Protein AF-A0A924B0Y3-F1 (afdb_monomer_lite)

Foldseek 3Di:
DDDDDDDDDDDDDPDPDFDFDQDFPDLDPDPDQPWFKAKDFQDALPVCVLDDPLQNVVLVLLCVDPVSVVLLVVQSVVLRVLLVLLRVLLRPCLVVLCVLQVDGSSLSLVLLLLLQLLLCLQCSSVNRVLNSCLVCVVVVVVVCVVVVVVCPDPPVSPDQQASNRDDFQPPSLCVVVVDGSVCNNRSSSVNSSSSNVLRVLLVVLVVLCVVQVVVVDDPSCCLQCSVCVVVVNVVCSSVVNRDSVPDPSSVSSVVSSVRMRMTIGDD

Radius of gyration: 22.95 Å; chains: 1; bounding box: 95×36×66 Å

Secondary structure (DSSP, 8-state):
------------------------S-----S-SS-EEEEEESS---HHHHS-HHHHHHHHHHTTSHHHHHHHHHHHHHHHHHHHHHHHHHHHTHHHHHHHHT--HHHHHHHHHHHHHHHHHHHTTTT-HHHHHHHTHHHHHHHHHHHTTT---SHHHH---SSS---S--HHHHHHHT--GGGGGSHHHHHHHHHHHHHHHHHHHHHHHHHTT-TT-STTTHHHHTHHHHTT-HHHHHTT---TTT-HHHHHHHHHHTTEEEEEE--

pLDDT: mean 83.07, std 17.47, range [40.44, 98.44]

Structure (mmCIF, N/CA/C/O backbone):
data_AF-A0A924B0Y3-F1
#
_entry.id   AF-A0A924B0Y3-F1
#
loop_
_atom_site.group_PDB
_atom_site.id
_atom_site.type_symbol
_atom_site.label_atom_id
_atom_site.label_alt_id
_atom_site.label_comp_id
_atom_site.label_asym_id
_atom_site.label_entity_id
_atom_site.label_seq_id
_atom_site.pdbx_PDB_ins_code
_atom_site.Cartn_x
_atom_site.Cartn_y
_atom_site.Cartn_z
_atom_site.occupancy
_atom_site.B_iso_or_equiv
_atom_site.auth_seq_id
_atom_site.auth_comp_id
_atom_site.auth_asym_id
_atom_site.auth_atom_id
_atom_site.pdbx_PDB_model_num
ATOM 1 N N . MET A 1 1 ? -67.098 15.338 -39.340 1.00 40.44 1 MET A N 1
ATOM 2 C CA . MET A 1 1 ? -66.109 16.185 -38.636 1.00 40.44 1 MET A CA 1
ATOM 3 C C . MET A 1 1 ? -65.721 15.511 -37.323 1.00 40.44 1 MET A C 1
ATOM 5 O O . MET A 1 1 ? -66.519 15.517 -36.399 1.00 40.44 1 MET A O 1
ATOM 9 N N . LYS A 1 2 ? -64.551 14.865 -37.251 1.00 41.22 2 LYS A N 1
ATOM 10 C CA . LYS A 1 2 ? -63.996 14.275 -36.018 1.00 41.22 2 LYS A CA 1
ATOM 11 C C . LYS A 1 2 ? -62.636 14.932 -35.767 1.00 41.22 2 LYS A C 1
ATOM 13 O O . LYS A 1 2 ? -61.750 14.802 -36.603 1.00 41.22 2 LYS A O 1
ATOM 18 N N . LYS A 1 3 ? -62.499 15.680 -34.668 1.00 43.88 3 LYS A N 1
ATOM 19 C CA . LYS A 1 3 ? -61.222 16.253 -34.216 1.00 43.88 3 LYS A CA 1
ATOM 20 C C . LYS A 1 3 ? -60.528 15.221 -33.328 1.00 43.88 3 LYS A C 1
ATOM 22 O O . LYS A 1 3 ? -61.059 14.881 -32.276 1.00 43.88 3 LYS A O 1
ATOM 27 N N . LEU A 1 4 ? -59.376 14.717 -33.766 1.00 47.59 4 LEU A N 1
ATOM 28 C CA . LEU A 1 4 ? -58.478 13.914 -32.938 1.00 47.59 4 LEU A CA 1
ATOM 29 C C . LEU A 1 4 ? -57.494 14.872 -32.255 1.00 47.59 4 LEU A C 1
ATOM 31 O O . LEU A 1 4 ? -56.760 15.587 -32.934 1.00 47.59 4 LEU A O 1
ATOM 35 N N . ILE A 1 5 ? -57.510 14.910 -30.925 1.00 51.16 5 ILE A N 1
ATOM 36 C CA . ILE A 1 5 ? -56.554 15.662 -30.109 1.00 51.16 5 ILE A CA 1
ATOM 37 C C . ILE A 1 5 ? -55.456 14.675 -29.707 1.00 51.16 5 ILE A C 1
ATOM 39 O O . ILE A 1 5 ? -55.713 13.738 -28.956 1.00 51.16 5 ILE A O 1
ATOM 43 N N . PHE A 1 6 ? -54.246 14.868 -30.230 1.00 44.53 6 PHE A N 1
ATOM 44 C CA . PHE A 1 6 ? -53.055 14.150 -29.781 1.00 44.53 6 PHE A CA 1
ATOM 45 C C . PHE A 1 6 ? -52.471 14.884 -28.570 1.00 44.53 6 PHE A C 1
ATOM 47 O O . PHE A 1 6 ? -51.980 16.004 -28.697 1.00 44.53 6 PHE A O 1
ATOM 54 N N . ILE A 1 7 ? -52.551 14.261 -27.394 1.00 47.97 7 ILE A N 1
ATOM 55 C CA . ILE A 1 7 ? -51.879 14.724 -26.176 1.00 47.97 7 ILE A CA 1
ATOM 56 C C . ILE A 1 7 ? -50.571 13.944 -26.063 1.00 47.97 7 ILE A C 1
ATOM 58 O O . ILE A 1 7 ? -50.568 12.761 -25.730 1.00 47.97 7 ILE A O 1
ATOM 62 N N . THR A 1 8 ? -49.457 14.606 -26.361 1.00 49.28 8 THR A N 1
ATOM 63 C CA . THR A 1 8 ? -48.114 14.043 -26.193 1.00 49.28 8 THR A CA 1
ATOM 64 C C . THR A 1 8 ? -47.661 14.288 -24.757 1.00 49.28 8 THR A C 1
ATOM 66 O O . THR A 1 8 ? -47.316 15.409 -24.388 1.00 49.28 8 THR A O 1
ATOM 69 N N . ILE A 1 9 ? -47.685 13.246 -23.926 1.00 50.59 9 ILE A N 1
ATOM 70 C CA . ILE A 1 9 ? -47.165 13.291 -22.555 1.00 50.59 9 ILE A CA 1
ATOM 71 C C . ILE A 1 9 ? -45.643 13.117 -22.620 1.00 50.59 9 ILE A C 1
ATOM 73 O O . ILE A 1 9 ? -45.145 12.025 -22.883 1.00 50.59 9 ILE A O 1
ATOM 77 N N . PHE A 1 10 ? -44.901 14.200 -22.385 1.00 41.97 10 PHE A N 1
ATOM 78 C CA . PHE A 1 10 ? -43.454 14.161 -22.167 1.00 41.97 10 PHE A CA 1
ATOM 79 C C . PHE A 1 10 ? -43.178 13.803 -20.700 1.00 41.97 10 PHE A C 1
ATOM 81 O O . PHE A 1 10 ? -43.306 14.639 -19.807 1.00 41.97 10 PHE A O 1
ATOM 88 N N . LEU A 1 11 ? -42.797 12.551 -20.446 1.00 44.44 11 LEU A N 1
ATOM 89 C CA . LEU A 1 11 ? -42.245 12.123 -19.160 1.00 44.44 11 LEU A CA 1
ATOM 90 C C . LEU A 1 11 ? -40.762 12.516 -19.099 1.00 44.44 11 LEU A C 1
ATOM 92 O O . LEU A 1 11 ? -39.895 11.837 -19.644 1.00 44.44 11 LEU A O 1
ATOM 96 N N . LEU A 1 12 ? -40.480 13.637 -18.436 1.00 42.91 12 LEU A N 1
ATOM 97 C CA . LEU A 1 12 ? -39.132 14.043 -18.041 1.00 42.91 12 LEU A CA 1
ATOM 98 C C . LEU A 1 12 ? -38.702 13.214 -16.824 1.00 42.91 12 LEU A C 1
ATOM 100 O O . LEU A 1 12 ? -39.061 13.518 -15.689 1.00 42.91 12 LEU A O 1
ATOM 104 N N . VAL A 1 13 ? -37.928 12.156 -17.061 1.00 45.09 13 VAL A N 1
ATOM 105 C CA . VAL A 1 13 ? -37.226 11.432 -15.995 1.00 45.09 13 VAL A CA 1
ATOM 106 C C . VAL A 1 13 ? -36.001 12.258 -15.603 1.00 45.09 13 VAL A C 1
ATOM 108 O O . VAL A 1 13 ? -34.991 12.264 -16.304 1.00 45.09 13 VAL A O 1
ATOM 111 N N . GLN A 1 14 ? -36.088 12.990 -14.492 1.00 45.34 14 GLN A N 1
ATOM 112 C CA . GLN A 1 14 ? -34.917 13.606 -13.872 1.00 45.34 14 GLN A CA 1
ATOM 113 C C . GLN A 1 14 ? -34.093 12.511 -13.187 1.00 45.34 14 GLN A C 1
ATOM 115 O O . GLN A 1 14 ? -34.451 12.023 -12.118 1.00 45.34 14 GLN A O 1
ATOM 120 N N . ALA A 1 15 ? -32.984 12.112 -13.809 1.00 47.12 15 ALA A N 1
ATOM 121 C CA . ALA A 1 15 ? -31.969 11.313 -13.137 1.00 47.12 15 ALA A CA 1
ATOM 122 C C . ALA A 1 15 ? -31.310 12.186 -12.058 1.00 47.12 15 ALA A C 1
ATOM 124 O O . ALA A 1 15 ? -30.600 13.143 -12.372 1.00 47.12 15 ALA A O 1
ATOM 125 N N . ALA A 1 16 ? -31.573 11.881 -10.787 1.00 45.09 16 ALA A N 1
ATOM 126 C CA . ALA A 1 16 ? -30.903 12.523 -9.667 1.00 45.09 16 ALA A CA 1
ATOM 127 C C . ALA A 1 16 ? -29.396 12.235 -9.759 1.00 45.09 16 ALA A C 1
ATOM 129 O O . ALA A 1 16 ? -28.948 11.105 -9.569 1.00 45.09 16 ALA A O 1
ATOM 130 N N . SER A 1 17 ? -28.600 13.252 -10.088 1.00 49.62 17 SER A N 1
ATOM 131 C CA . SER A 1 17 ? -27.146 13.143 -10.058 1.00 49.62 17 SER A CA 1
ATOM 132 C C . SER A 1 17 ? -26.700 13.062 -8.599 1.00 49.62 17 SER A C 1
ATOM 134 O O . SER A 1 17 ? -26.794 14.055 -7.874 1.00 49.62 17 SER A O 1
ATOM 136 N N . ALA A 1 18 ? -26.223 11.895 -8.165 1.00 53.06 18 ALA A N 1
ATOM 137 C CA . ALA A 1 18 ? -25.609 11.730 -6.852 1.00 53.06 18 ALA A CA 1
ATOM 138 C C . ALA A 1 18 ? -24.481 12.765 -6.685 1.00 53.06 18 ALA A C 1
ATOM 140 O O . ALA A 1 18 ? -23.494 12.753 -7.427 1.00 53.06 18 ALA A O 1
ATOM 141 N N . GLN A 1 19 ? -24.644 13.698 -5.743 1.00 51.12 19 GLN A N 1
ATOM 142 C CA . GLN A 1 19 ? -23.631 14.706 -5.445 1.00 51.12 19 GLN A CA 1
ATOM 143 C C . GLN A 1 19 ? -22.396 14.009 -4.859 1.00 51.12 19 GLN A C 1
ATOM 145 O O . GLN A 1 19 ? -22.406 13.535 -3.725 1.00 51.12 19 GLN A O 1
ATOM 150 N N . GLN A 1 20 ? -21.319 13.941 -5.645 1.00 52.88 20 GLN A N 1
ATOM 151 C CA . GLN A 1 20 ? -20.024 13.443 -5.187 1.00 52.88 20 GLN A CA 1
ATOM 152 C C . GLN A 1 20 ? -19.408 14.470 -4.233 1.00 52.88 20 GLN A C 1
ATOM 154 O O . GLN A 1 20 ? -18.882 15.498 -4.661 1.00 52.88 20 GLN A O 1
ATOM 159 N N . LYS A 1 21 ? -19.469 14.205 -2.926 1.00 49.16 21 LYS A N 1
ATOM 160 C CA . LYS A 1 21 ? -18.764 15.010 -1.926 1.00 49.16 21 LYS A CA 1
ATOM 161 C C . LYS A 1 21 ? -17.305 14.556 -1.869 1.00 49.16 21 LYS A C 1
ATOM 163 O O . LYS A 1 21 ? -16.998 13.464 -1.398 1.00 49.16 21 LYS A O 1
ATOM 168 N N . ILE A 1 22 ? -16.392 15.400 -2.345 1.00 47.47 22 ILE A N 1
ATOM 169 C CA . ILE A 1 22 ? -14.950 15.179 -2.188 1.00 47.47 22 ILE A CA 1
ATOM 170 C C . ILE A 1 22 ? -14.592 15.524 -0.740 1.00 47.47 22 ILE A C 1
ATOM 172 O O . ILE A 1 22 ? -14.582 16.694 -0.363 1.00 47.47 22 ILE A O 1
ATOM 176 N N . VAL A 1 23 ? -14.333 14.510 0.085 1.00 48.94 23 VAL A N 1
ATOM 177 C CA . VAL A 1 23 ? -13.892 14.703 1.471 1.00 48.94 23 VAL A CA 1
ATOM 178 C C . VAL A 1 23 ? -12.360 14.645 1.482 1.00 48.94 23 VAL A C 1
ATOM 180 O O . VAL A 1 23 ? -11.801 13.597 1.158 1.00 48.94 23 VAL A O 1
ATOM 183 N N . PRO A 1 24 ? -11.645 15.748 1.785 1.00 48.69 24 PRO A N 1
ATOM 184 C CA . PRO A 1 24 ? -10.193 15.706 1.898 1.00 48.69 24 PRO A CA 1
ATOM 185 C C . PRO A 1 24 ? -9.773 14.706 2.981 1.00 48.69 24 PRO A C 1
ATOM 187 O O . PRO A 1 24 ? -10.490 14.500 3.957 1.00 48.69 24 PRO A O 1
ATOM 190 N N . TRP A 1 25 ? -8.609 14.079 2.780 1.00 53.09 25 TRP A N 1
ATOM 191 C CA . TRP A 1 25 ? -8.043 13.014 3.613 1.00 53.09 25 TRP A CA 1
ATOM 192 C C . TRP A 1 25 ? -7.710 13.478 5.040 1.00 53.09 25 TRP A C 1
ATOM 194 O O . TRP A 1 25 ? -6.562 13.610 5.447 1.00 53.09 25 TRP A O 1
ATOM 204 N N . THR A 1 26 ? -8.720 13.729 5.844 1.00 56.41 26 THR A N 1
ATOM 205 C CA . THR A 1 26 ? -8.601 13.642 7.288 1.00 56.41 26 THR A CA 1
ATOM 206 C C . THR A 1 26 ? -9.459 12.465 7.671 1.00 56.41 26 THR A C 1
ATOM 208 O O . THR A 1 26 ? -10.670 12.508 7.463 1.00 56.41 26 THR A O 1
ATOM 211 N N . TRP A 1 27 ? -8.828 11.399 8.171 1.00 54.41 27 TRP A N 1
ATOM 212 C CA . TRP A 1 27 ? -9.568 10.316 8.797 1.00 54.41 27 TRP A CA 1
ATOM 213 C C . TRP A 1 27 ? -10.343 10.929 9.965 1.00 54.41 27 TRP A C 1
ATOM 215 O O . TRP A 1 27 ? -9.789 11.309 10.995 1.00 54.41 27 TRP A O 1
ATOM 225 N N . GLN A 1 28 ? -11.626 11.130 9.731 1.00 59.69 28 GLN A N 1
ATOM 226 C CA . GLN A 1 28 ? -12.635 11.387 10.730 1.00 59.69 28 GLN A CA 1
ATOM 227 C C . GLN A 1 28 ? -13.699 10.346 10.452 1.00 59.69 28 GLN A C 1
ATOM 229 O O . GLN A 1 28 ? -13.980 10.058 9.287 1.00 59.69 28 GLN A O 1
ATOM 234 N N . LYS A 1 29 ? -14.246 9.755 11.511 1.00 59.34 29 LYS A N 1
ATOM 235 C CA . LYS A 1 29 ? -15.371 8.837 11.396 1.00 59.34 29 LYS A CA 1
ATOM 236 C C . LYS A 1 29 ? -16.484 9.579 10.651 1.00 59.34 29 LYS A C 1
ATOM 238 O O . LYS A 1 29 ? -17.080 10.488 11.221 1.00 59.34 29 LYS A O 1
ATOM 243 N N . SER A 1 30 ? -16.664 9.282 9.364 1.00 61.50 30 SER A N 1
ATOM 244 C CA . SER A 1 30 ? -17.708 9.919 8.572 1.00 61.50 30 SER A CA 1
ATOM 245 C C . SER A 1 30 ? -19.047 9.322 8.993 1.00 61.50 30 SER A C 1
ATOM 247 O O . SER A 1 30 ? -19.125 8.160 9.406 1.00 61.50 30 SER A O 1
ATOM 249 N N . ASP A 1 31 ? -20.114 10.109 8.894 1.00 57.44 31 ASP A N 1
ATOM 250 C CA . ASP A 1 31 ? -21.459 9.636 9.236 1.00 57.44 31 ASP A CA 1
ATOM 251 C C . ASP A 1 31 ? -22.006 8.628 8.204 1.00 57.44 31 ASP A C 1
ATOM 253 O O . ASP A 1 31 ? -23.070 8.041 8.407 1.00 57.44 31 ASP A O 1
ATOM 257 N N . CYS A 1 32 ? -21.300 8.390 7.088 1.00 61.34 32 CYS A N 1
ATOM 258 C CA . CYS A 1 32 ? -21.795 7.534 6.017 1.00 61.34 32 CYS A CA 1
ATOM 259 C C . CYS A 1 32 ? -21.414 6.061 6.217 1.00 61.34 32 CYS A C 1
ATOM 261 O O . CYS A 1 32 ? -20.334 5.605 5.839 1.00 61.34 32 CYS A O 1
ATOM 263 N N . GLN A 1 33 ? -22.342 5.278 6.769 1.00 60.66 33 GLN A N 1
ATOM 264 C CA . GLN A 1 33 ? -22.138 3.844 7.013 1.00 60.66 33 GLN A CA 1
ATOM 265 C C . GLN A 1 33 ? -22.183 2.981 5.737 1.00 60.66 33 GLN A C 1
ATOM 267 O O . GLN A 1 33 ? -21.599 1.901 5.714 1.00 60.66 33 GLN A O 1
ATOM 272 N N . THR A 1 34 ? -22.838 3.451 4.670 1.00 64.50 34 THR A N 1
ATOM 273 C CA . THR A 1 34 ? -23.108 2.677 3.438 1.00 64.50 34 THR A CA 1
ATOM 274 C C . THR A 1 34 ? -22.392 3.210 2.193 1.00 64.50 34 THR A C 1
ATOM 276 O O . THR A 1 34 ? -22.635 2.737 1.082 1.00 64.50 34 THR A O 1
ATOM 279 N N . CYS A 1 35 ? -21.500 4.191 2.343 1.00 67.62 35 CYS A N 1
ATOM 280 C CA . CYS A 1 35 ? -20.823 4.794 1.202 1.00 67.62 35 CYS A CA 1
ATOM 281 C C . CYS A 1 35 ? -19.829 3.826 0.545 1.00 67.62 35 CYS A C 1
ATOM 283 O O . CYS A 1 35 ? -18.981 3.217 1.207 1.00 67.62 35 CYS A O 1
ATOM 285 N N . GLY A 1 36 ? -19.868 3.748 -0.785 1.00 72.44 36 GLY A N 1
ATOM 286 C CA . GLY A 1 36 ? -18.765 3.209 -1.576 1.00 72.44 36 GLY A CA 1
ATOM 287 C C . GLY A 1 36 ? -17.526 4.101 -1.463 1.00 72.44 36 GLY A C 1
ATOM 288 O O . GLY A 1 36 ? -17.606 5.237 -1.000 1.00 72.44 36 GLY A O 1
ATOM 289 N N . VAL A 1 37 ? -16.372 3.599 -1.898 1.00 80.25 37 VAL A N 1
ATOM 290 C CA . VAL A 1 37 ? -15.133 4.391 -1.955 1.00 80.25 37 VAL A CA 1
ATOM 291 C C . VAL A 1 37 ? -14.687 4.479 -3.392 1.00 80.25 37 VAL A C 1
ATOM 293 O O . VAL A 1 37 ? -14.642 3.462 -4.076 1.00 80.25 37 VAL A O 1
ATOM 296 N N . LYS A 1 38 ? -14.321 5.669 -3.848 1.00 85.50 38 LYS A N 1
ATOM 297 C CA . LYS A 1 38 ? -13.711 5.885 -5.152 1.00 85.50 38 LYS A CA 1
ATOM 298 C C . LYS A 1 38 ? -12.327 6.484 -4.965 1.00 85.50 38 LYS A C 1
ATOM 300 O O . LYS A 1 38 ? -12.163 7.488 -4.273 1.00 85.50 38 LYS A O 1
ATOM 305 N N . PHE A 1 39 ? -11.357 5.856 -5.617 1.00 86.69 39 PHE A N 1
ATOM 306 C CA . PHE A 1 39 ? -9.972 6.296 -5.663 1.00 86.69 39 PHE A CA 1
ATOM 307 C C . PHE A 1 39 ? -9.700 6.958 -7.008 1.00 86.69 39 PHE A C 1
ATOM 309 O O . PHE A 1 39 ? -10.055 6.413 -8.054 1.00 86.69 39 PHE A O 1
ATOM 316 N N . GLN A 1 40 ? -9.052 8.115 -6.982 1.00 85.12 40 GLN A N 1
ATOM 317 C CA . GLN A 1 40 ? -8.596 8.806 -8.179 1.00 85.12 40 GLN A CA 1
ATOM 318 C C . GLN A 1 40 ? -7.153 9.263 -7.981 1.00 85.12 40 GLN A C 1
ATOM 320 O O . GLN A 1 40 ? -6.811 9.853 -6.960 1.00 85.12 40 GLN A O 1
ATOM 325 N N . LEU A 1 41 ? -6.289 8.970 -8.951 1.00 83.19 41 LEU A N 1
ATOM 326 C CA . LEU A 1 41 ? -4.918 9.470 -8.938 1.00 83.19 41 LEU A CA 1
ATOM 327 C C . LEU A 1 41 ? -4.923 11.002 -9.021 1.00 83.19 41 LEU A C 1
ATOM 329 O O . LEU A 1 41 ? -5.649 11.596 -9.819 1.00 83.19 41 LEU A O 1
ATOM 333 N N . VAL A 1 42 ? -4.105 11.634 -8.187 1.00 82.62 42 VAL A N 1
ATOM 334 C CA . VAL A 1 42 ? -3.851 13.073 -8.196 1.00 82.62 42 VAL A CA 1
ATOM 335 C C . VAL A 1 42 ? -2.527 13.283 -8.922 1.00 82.62 42 VAL A C 1
ATOM 337 O O . VAL A 1 42 ? -1.453 13.153 -8.332 1.00 82.62 42 VAL A O 1
ATOM 340 N N . GLY A 1 43 ? -2.623 13.578 -10.218 1.00 78.94 43 GLY A N 1
ATOM 341 C CA . GLY A 1 43 ? -1.480 13.668 -11.128 1.00 78.94 43 GLY A CA 1
ATOM 342 C C . GLY A 1 43 ? -1.032 12.310 -11.675 1.00 78.94 43 GLY A C 1
ATOM 343 O O . GLY A 1 43 ? -1.700 11.293 -11.488 1.00 78.94 43 GLY A O 1
ATOM 344 N N . ASP A 1 44 ? 0.112 12.310 -12.357 1.00 73.88 44 ASP A N 1
ATOM 345 C CA . ASP A 1 44 ? 0.648 11.117 -13.012 1.00 73.88 44 ASP A CA 1
ATOM 346 C C . ASP A 1 44 ? 1.476 10.245 -12.062 1.00 73.88 44 ASP A C 1
ATOM 348 O O . ASP A 1 44 ? 2.126 10.723 -11.121 1.00 73.88 44 ASP A O 1
ATOM 352 N N . ILE A 1 45 ? 1.540 8.948 -12.374 1.00 72.38 45 ILE A N 1
ATOM 353 C CA . ILE A 1 45 ? 2.529 8.030 -11.801 1.00 72.38 45 ILE A CA 1
ATOM 354 C C . ILE A 1 45 ? 3.875 8.341 -12.451 1.00 72.38 45 ILE A C 1
ATOM 356 O O . ILE A 1 45 ? 4.356 7.657 -13.350 1.00 72.38 45 ILE A O 1
ATOM 360 N N . ASN A 1 46 ? 4.487 9.435 -12.014 1.00 72.81 46 ASN A N 1
ATOM 361 C CA . ASN A 1 46 ? 5.788 9.827 -12.509 1.00 72.81 46 ASN A CA 1
ATOM 362 C C . ASN A 1 46 ? 6.869 9.084 -11.723 1.00 72.81 46 ASN A C 1
ATOM 364 O O . ASN A 1 46 ? 7.362 9.557 -10.694 1.00 72.81 46 ASN A O 1
ATOM 368 N N . ALA A 1 47 ? 7.244 7.911 -12.234 1.00 68.56 47 ALA A N 1
ATOM 369 C CA . ALA A 1 47 ? 8.291 7.084 -11.653 1.00 68.56 47 ALA A CA 1
ATOM 370 C C . ALA A 1 47 ? 9.591 7.885 -11.457 1.00 68.56 47 ALA A C 1
ATOM 372 O O . ALA A 1 47 ? 10.241 7.769 -10.421 1.00 68.56 47 ALA A O 1
ATOM 373 N N . ASN A 1 48 ? 9.914 8.794 -12.385 1.00 71.06 48 ASN A N 1
ATOM 374 C CA . ASN A 1 48 ? 11.102 9.639 -12.285 1.00 71.06 48 ASN A CA 1
ATOM 375 C C . ASN A 1 48 ? 11.038 10.609 -11.101 1.00 71.06 48 ASN A C 1
ATOM 377 O O . ASN A 1 48 ? 12.075 10.936 -10.542 1.00 71.06 48 ASN A O 1
ATOM 381 N N . GLN A 1 49 ? 9.869 11.080 -10.667 1.00 80.12 49 GLN A N 1
ATOM 382 C CA . GLN A 1 49 ? 9.781 11.977 -9.508 1.00 80.12 49 GLN A CA 1
ATOM 383 C C . GLN A 1 49 ? 9.948 11.241 -8.175 1.00 80.12 49 GLN A C 1
ATOM 385 O O . GLN A 1 49 ? 10.497 11.805 -7.226 1.00 80.12 49 GLN A O 1
ATOM 390 N N . ASP A 1 50 ? 9.497 9.989 -8.102 1.00 82.31 50 ASP A N 1
ATOM 391 C CA . ASP A 1 50 ? 9.506 9.202 -6.865 1.00 82.31 50 ASP A CA 1
ATOM 392 C C . ASP A 1 50 ? 10.711 8.273 -6.714 1.00 82.31 50 ASP A C 1
ATOM 394 O O . ASP A 1 50 ? 10.865 7.633 -5.669 1.00 82.31 50 ASP A O 1
ATOM 398 N N . MET A 1 51 ? 11.560 8.216 -7.739 1.00 85.31 51 MET A N 1
ATOM 399 C CA . MET A 1 51 ? 12.822 7.497 -7.707 1.00 85.31 51 MET A CA 1
ATOM 400 C C . MET A 1 51 ? 13.911 8.271 -6.961 1.00 85.31 51 MET A C 1
ATOM 402 O O . MET A 1 51 ? 14.050 9.498 -7.088 1.00 85.31 51 MET A O 1
ATOM 406 N N . ASP A 1 52 ? 14.727 7.539 -6.209 1.00 85.25 52 ASP A N 1
ATOM 407 C CA . ASP A 1 52 ? 15.952 8.080 -5.637 1.00 85.25 52 ASP A CA 1
ATOM 408 C C . ASP A 1 52 ? 17.011 8.362 -6.727 1.00 85.25 52 ASP A C 1
ATOM 410 O O . ASP A 1 52 ? 16.839 8.054 -7.911 1.00 85.25 52 ASP A O 1
ATOM 414 N N . LYS A 1 53 ? 18.123 9.009 -6.350 1.00 87.19 53 LYS A N 1
ATOM 415 C CA . LYS A 1 53 ? 19.187 9.372 -7.306 1.00 87.19 53 LYS A CA 1
ATOM 416 C C . LYS A 1 53 ? 19.778 8.151 -8.018 1.00 87.19 53 LYS A C 1
ATOM 418 O O . LYS A 1 53 ? 20.110 8.243 -9.197 1.00 87.19 53 LYS A O 1
ATOM 423 N N . LYS A 1 54 ? 19.913 7.026 -7.313 1.00 84.88 54 LYS A N 1
ATOM 424 C CA . LYS A 1 54 ? 20.465 5.789 -7.864 1.00 84.88 54 LYS A CA 1
ATOM 425 C C . LYS A 1 54 ? 19.480 5.182 -8.854 1.00 84.88 54 LYS A C 1
ATOM 427 O O . LYS A 1 54 ? 19.871 4.863 -9.966 1.00 84.88 54 LYS A O 1
ATOM 432 N N . GLU A 1 55 ? 18.209 5.073 -8.491 1.00 85.81 55 GLU A N 1
ATOM 433 C CA . GLU A 1 55 ? 17.149 4.550 -9.357 1.00 85.81 55 GLU A CA 1
ATOM 434 C C . GLU A 1 55 ? 17.002 5.374 -10.642 1.00 85.81 55 GLU A C 1
ATOM 436 O O . GLU A 1 55 ? 16.949 4.803 -11.731 1.00 85.81 55 GLU A O 1
ATOM 441 N N . LYS A 1 56 ? 17.038 6.709 -10.533 1.00 87.75 56 LYS A N 1
ATOM 442 C CA . LYS A 1 56 ? 17.058 7.624 -11.686 1.00 87.75 56 LYS A CA 1
ATOM 443 C C . LYS A 1 56 ? 18.233 7.356 -12.612 1.00 87.75 56 LYS A C 1
ATOM 445 O O . LYS A 1 56 ? 18.047 7.302 -13.822 1.00 87.75 56 LYS A O 1
ATOM 450 N N . PHE A 1 57 ? 19.428 7.183 -12.051 1.00 86.88 57 PHE A N 1
ATOM 451 C CA . PHE A 1 57 ? 20.621 6.884 -12.835 1.00 86.88 57 PHE A CA 1
ATOM 452 C C . PHE A 1 57 ? 20.497 5.541 -13.564 1.00 86.88 57 PHE A C 1
ATOM 454 O O . PHE A 1 57 ? 20.775 5.471 -14.755 1.00 86.88 57 PHE A O 1
ATOM 461 N N . ILE A 1 58 ? 20.011 4.494 -12.887 1.00 84.25 58 ILE A N 1
ATOM 462 C CA . ILE A 1 58 ? 19.772 3.182 -13.510 1.00 84.25 58 ILE A CA 1
ATOM 463 C C . ILE A 1 58 ? 18.802 3.312 -14.682 1.00 84.25 58 ILE A C 1
ATOM 465 O O . ILE A 1 58 ? 19.082 2.841 -15.782 1.00 84.25 58 ILE A O 1
ATOM 469 N N . ARG A 1 59 ? 17.682 3.998 -14.460 1.00 85.12 59 ARG A N 1
ATOM 470 C CA . ARG A 1 59 ? 16.661 4.197 -15.484 1.00 85.12 59 ARG A CA 1
ATOM 471 C C . ARG A 1 59 ? 17.168 5.034 -16.658 1.00 85.12 59 ARG A C 1
ATOM 473 O O . ARG A 1 59 ? 16.892 4.691 -17.801 1.00 85.12 59 ARG A O 1
ATOM 480 N N . PHE A 1 60 ? 17.947 6.081 -16.384 1.00 88.00 60 PHE A N 1
ATOM 481 C CA . PHE A 1 60 ? 18.616 6.877 -17.412 1.00 88.00 60 PHE A CA 1
ATOM 482 C C . PHE A 1 60 ? 19.521 6.003 -18.281 1.00 88.00 60 PHE A C 1
ATOM 484 O O . PHE A 1 60 ? 19.380 6.018 -19.500 1.00 88.00 60 PHE A O 1
ATOM 491 N N . MET A 1 61 ? 20.376 5.186 -17.665 1.00 85.38 61 MET A N 1
ATOM 492 C CA . MET A 1 61 ? 21.279 4.294 -18.393 1.00 85.38 61 MET A CA 1
ATOM 493 C C . MET A 1 61 ? 20.524 3.309 -19.292 1.00 85.38 61 MET A C 1
ATOM 495 O O . MET A 1 61 ? 20.915 3.107 -20.435 1.00 85.38 61 MET A O 1
ATOM 499 N N . MET A 1 62 ? 19.409 2.753 -18.816 1.00 83.12 62 MET A N 1
ATOM 500 C CA . MET A 1 62 ? 18.550 1.871 -19.616 1.00 83.12 62 MET A CA 1
ATOM 501 C C . MET A 1 62 ? 17.842 2.605 -20.767 1.00 83.12 62 MET A C 1
ATOM 503 O O . MET A 1 62 ? 17.497 1.990 -21.765 1.00 83.12 62 MET A O 1
ATOM 507 N N . SER A 1 63 ? 17.626 3.916 -20.652 1.00 86.31 63 SER A N 1
ATOM 508 C CA . SER A 1 63 ? 16.981 4.722 -21.699 1.00 86.31 63 SER A CA 1
ATOM 509 C C . SER A 1 63 ? 17.927 5.203 -22.805 1.00 86.31 63 SER A C 1
ATOM 511 O O . SER A 1 63 ? 17.467 5.836 -23.755 1.00 86.31 63 SER A O 1
ATOM 513 N N . LEU A 1 64 ? 19.237 4.949 -22.679 1.00 86.50 64 LEU A N 1
ATOM 514 C CA . LEU A 1 64 ? 20.229 5.347 -23.685 1.00 86.50 64 LEU A CA 1
ATOM 515 C C . LEU A 1 64 ? 20.094 4.547 -24.985 1.00 86.50 64 LEU A C 1
ATOM 517 O O . LEU A 1 64 ? 20.405 5.065 -26.055 1.00 86.50 64 LEU A O 1
ATOM 521 N N . GLU A 1 65 ? 19.625 3.304 -24.897 1.00 85.88 65 GLU A N 1
ATOM 522 C CA . GLU A 1 65 ? 19.391 2.445 -26.053 1.00 85.88 65 GLU A CA 1
ATOM 523 C C . GLU A 1 65 ? 17.918 2.579 -26.510 1.00 85.88 65 GLU A C 1
ATOM 525 O O . GLU A 1 65 ? 17.009 2.533 -25.671 1.00 85.88 65 GLU A O 1
ATOM 530 N N . PRO A 1 66 ? 17.641 2.799 -27.814 1.00 88.44 66 PRO A N 1
ATOM 531 C CA . PRO A 1 66 ? 16.282 3.038 -28.302 1.00 88.44 66 PRO A CA 1
ATOM 532 C C . PRO A 1 66 ? 15.271 1.923 -28.002 1.00 88.44 66 PRO A C 1
ATOM 534 O O . PRO A 1 66 ? 14.133 2.227 -27.640 1.00 88.44 66 PRO A O 1
ATOM 537 N N . SER A 1 67 ? 15.652 0.651 -28.133 1.00 84.56 67 SER A N 1
ATOM 538 C CA . SER A 1 67 ? 14.759 -0.483 -27.868 1.00 84.56 67 SER A CA 1
ATOM 539 C C . SER A 1 67 ? 14.398 -0.608 -26.380 1.00 84.56 67 SER A C 1
ATOM 541 O O . SER A 1 67 ? 13.225 -0.793 -26.044 1.00 84.56 67 SER A O 1
ATOM 543 N N . SER A 1 68 ? 15.355 -0.392 -25.478 1.00 84.19 68 SER A N 1
ATOM 544 C CA . SER A 1 68 ? 15.144 -0.364 -24.033 1.00 84.19 68 SER A CA 1
ATOM 545 C C . SER A 1 68 ? 14.356 0.861 -23.594 1.00 84.19 68 SER A C 1
ATOM 547 O O . SER A 1 68 ? 13.495 0.744 -22.721 1.00 84.19 68 SER A O 1
ATOM 549 N N . LYS A 1 69 ? 14.546 2.017 -24.241 1.00 88.00 69 LYS A N 1
ATOM 550 C CA . LYS A 1 69 ? 13.678 3.184 -24.043 1.00 88.00 69 LYS A CA 1
ATOM 551 C C . LYS A 1 69 ? 12.228 2.880 -24.423 1.00 88.00 69 LYS A C 1
ATOM 553 O O . LYS A 1 69 ? 11.336 3.107 -23.611 1.00 88.00 69 LYS A O 1
ATOM 558 N N . MET A 1 70 ? 11.988 2.309 -25.604 1.00 88.19 70 MET A N 1
ATOM 559 C CA . MET A 1 70 ? 10.637 1.917 -26.026 1.00 88.19 70 MET A CA 1
ATOM 560 C C . MET A 1 70 ? 10.007 0.904 -25.061 1.00 88.19 70 MET A C 1
ATOM 562 O O . MET A 1 70 ? 8.830 1.021 -24.718 1.00 88.19 70 MET A O 1
ATOM 566 N N . ALA A 1 71 ? 10.788 -0.067 -24.579 1.00 87.44 71 ALA A N 1
ATOM 567 C CA . ALA A 1 71 ? 10.326 -1.027 -23.583 1.00 87.44 71 ALA A CA 1
ATOM 568 C C . ALA A 1 71 ? 9.997 -0.357 -22.236 1.00 87.44 71 ALA A C 1
ATOM 570 O O . ALA A 1 71 ? 9.014 -0.732 -21.595 1.00 87.44 71 ALA A O 1
ATOM 571 N N . LEU A 1 72 ? 10.797 0.619 -21.792 1.00 87.12 72 LEU A N 1
ATOM 572 C CA . LEU A 1 72 ? 10.548 1.393 -20.571 1.00 87.12 72 LEU A CA 1
ATOM 573 C C . LEU A 1 72 ? 9.266 2.224 -20.674 1.00 87.12 72 LEU A C 1
ATOM 575 O O . LEU A 1 72 ? 8.478 2.231 -19.729 1.00 87.12 72 LEU A O 1
ATOM 579 N N . ASP A 1 73 ? 9.033 2.873 -21.813 1.00 89.06 73 ASP A N 1
ATOM 580 C CA . ASP A 1 73 ? 7.825 3.669 -22.049 1.00 89.06 73 ASP A CA 1
ATOM 581 C C . ASP A 1 73 ? 6.573 2.770 -22.049 1.00 89.06 73 ASP A C 1
ATOM 583 O O . ASP A 1 73 ? 5.585 3.058 -21.369 1.00 89.06 73 ASP A O 1
ATOM 587 N N . ALA A 1 74 ? 6.633 1.618 -22.728 1.00 89.69 74 ALA A N 1
ATOM 588 C CA . ALA A 1 74 ? 5.560 0.620 -22.700 1.00 89.69 74 ALA A CA 1
ATOM 589 C C . ALA A 1 74 ? 5.312 0.071 -21.283 1.00 89.69 74 ALA A C 1
ATOM 591 O O . ALA A 1 74 ? 4.170 -0.165 -20.882 1.00 89.69 74 ALA A O 1
ATOM 592 N N . TYR A 1 75 ? 6.379 -0.108 -20.505 1.00 88.81 75 TYR A N 1
ATOM 593 C CA . TYR A 1 75 ? 6.298 -0.560 -19.124 1.00 88.81 75 TYR A CA 1
ATOM 594 C C . TYR A 1 75 ? 5.631 0.462 -18.195 1.00 88.81 75 TYR A C 1
ATOM 596 O O . TYR A 1 75 ? 4.853 0.070 -17.328 1.00 88.81 75 TYR A O 1
ATOM 604 N N . ASP A 1 76 ? 5.890 1.758 -18.369 1.00 89.19 76 ASP A N 1
ATOM 605 C CA . ASP A 1 76 ? 5.242 2.809 -17.572 1.00 89.19 76 ASP A CA 1
ATOM 606 C C . ASP A 1 76 ? 3.739 2.917 -17.865 1.00 89.19 76 ASP A C 1
ATOM 608 O O . ASP A 1 76 ? 2.929 3.113 -16.949 1.00 89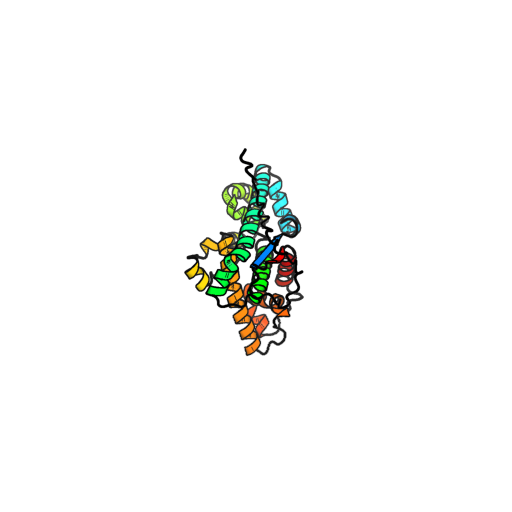.19 76 ASP A O 1
ATOM 612 N N . LEU A 1 77 ? 3.346 2.722 -19.127 1.00 90.06 77 LEU A N 1
ATOM 613 C CA . LEU A 1 77 ? 1.936 2.635 -19.513 1.00 90.06 77 LEU A CA 1
ATOM 614 C C . LEU A 1 77 ? 1.251 1.430 -18.849 1.00 90.06 77 LEU A C 1
ATOM 616 O O . LEU A 1 77 ? 0.176 1.570 -18.260 1.00 90.06 77 LEU A O 1
ATOM 620 N N . ASP A 1 78 ? 1.894 0.261 -18.872 1.00 91.50 78 ASP A N 1
ATOM 621 C CA . ASP A 1 78 ? 1.412 -0.937 -18.177 1.00 91.50 78 ASP A CA 1
ATOM 622 C C . ASP A 1 78 ? 1.326 -0.723 -16.654 1.00 91.50 78 ASP A C 1
ATOM 624 O O . ASP A 1 78 ? 0.316 -1.078 -16.038 1.00 91.50 78 ASP A O 1
ATOM 628 N N . ALA A 1 79 ? 2.322 -0.075 -16.041 1.00 91.62 79 ALA A N 1
ATOM 629 C CA . ALA A 1 79 ? 2.311 0.251 -14.617 1.00 91.62 79 ALA A CA 1
ATOM 630 C C . ALA A 1 79 ? 1.110 1.138 -14.247 1.00 91.62 79 ALA A C 1
ATOM 632 O O . ALA A 1 79 ? 0.439 0.894 -13.237 1.00 91.62 79 ALA A O 1
ATOM 633 N N . THR A 1 80 ? 0.771 2.106 -15.102 1.00 91.69 80 THR A N 1
ATOM 634 C CA . THR A 1 80 ? -0.429 2.939 -14.947 1.00 91.69 80 THR A CA 1
ATOM 635 C C . THR A 1 80 ? -1.708 2.113 -15.001 1.00 91.69 80 THR A C 1
ATOM 637 O O . THR A 1 80 ? -2.523 2.177 -14.076 1.00 91.69 80 THR A O 1
ATOM 640 N N . ALA A 1 81 ? -1.871 1.275 -16.025 1.00 94.00 81 ALA A N 1
ATOM 641 C CA . ALA A 1 81 ? -3.051 0.424 -16.173 1.00 94.00 81 ALA A CA 1
ATOM 642 C C . ALA A 1 81 ? -3.230 -0.541 -14.983 1.00 94.00 81 ALA A C 1
ATOM 644 O O . ALA A 1 81 ? -4.335 -0.728 -14.457 1.00 94.00 81 ALA A O 1
ATOM 645 N N . ARG A 1 82 ? -2.130 -1.119 -14.495 1.00 95.12 82 ARG A N 1
ATOM 646 C CA . ARG A 1 82 ? -2.126 -2.027 -13.340 1.00 95.12 82 ARG A CA 1
ATOM 647 C C . ARG A 1 82 ? -2.433 -1.302 -12.037 1.00 95.12 82 ARG A C 1
ATOM 649 O O . ARG A 1 82 ? -3.185 -1.826 -11.218 1.00 95.12 82 ARG A O 1
ATOM 656 N N . THR A 1 83 ? -1.948 -0.076 -11.876 1.00 95.00 83 THR A N 1
ATOM 657 C CA . THR A 1 83 ? -2.322 0.778 -10.742 1.00 95.00 83 THR A CA 1
ATOM 658 C C . THR A 1 83 ? -3.811 1.068 -10.742 1.00 95.00 83 THR A C 1
ATOM 660 O O . THR A 1 83 ? -4.463 0.877 -9.719 1.00 95.00 83 THR A O 1
ATOM 663 N N . MET A 1 84 ? -4.381 1.442 -11.888 1.00 95.12 84 MET A N 1
ATOM 664 C CA . MET A 1 84 ? -5.824 1.669 -11.995 1.00 95.12 84 MET A CA 1
ATOM 665 C C . MET A 1 84 ? -6.626 0.405 -11.678 1.00 95.12 84 MET A C 1
ATOM 667 O O . MET A 1 84 ? -7.635 0.485 -10.984 1.00 95.12 84 MET A O 1
ATOM 671 N N . THR A 1 85 ? -6.142 -0.767 -12.097 1.00 97.25 85 THR A N 1
ATOM 672 C CA . THR A 1 85 ? -6.758 -2.059 -11.753 1.00 97.25 85 THR A CA 1
ATOM 673 C C . THR A 1 85 ? -6.724 -2.323 -10.244 1.00 97.25 85 THR A C 1
ATOM 675 O O . THR A 1 85 ? -7.728 -2.738 -9.670 1.00 97.25 85 THR A O 1
ATOM 678 N N . PHE A 1 86 ? -5.598 -2.044 -9.580 1.00 97.69 86 PHE A N 1
ATOM 679 C CA . PHE A 1 86 ? -5.471 -2.164 -8.125 1.00 97.69 86 PHE A CA 1
ATOM 680 C C . PHE A 1 86 ? -6.445 -1.223 -7.398 1.00 97.69 86 PHE A C 1
ATOM 682 O O . PHE A 1 86 ? -7.192 -1.656 -6.524 1.00 97.69 86 PHE A O 1
ATOM 689 N N . LEU A 1 87 ? -6.484 0.057 -7.788 1.00 95.88 87 LEU A N 1
ATOM 690 C CA . LEU A 1 87 ? -7.385 1.059 -7.205 1.00 95.88 87 LEU A CA 1
ATOM 691 C C . LEU A 1 87 ? -8.861 0.704 -7.418 1.00 95.88 87 LEU A C 1
ATOM 693 O O . LEU A 1 87 ? -9.677 0.836 -6.505 1.00 95.88 87 LEU A O 1
ATOM 697 N N . TYR A 1 88 ? -9.205 0.225 -8.614 1.00 95.81 88 TYR A N 1
ATOM 698 C CA . TYR A 1 88 ? -10.554 -0.227 -8.928 1.00 95.81 88 TYR A CA 1
ATOM 699 C C . TYR A 1 88 ? -10.957 -1.445 -8.092 1.00 95.81 88 TYR A C 1
ATOM 701 O O . TYR A 1 88 ? -12.091 -1.508 -7.619 1.00 95.81 88 TYR A O 1
ATOM 709 N N . ALA A 1 89 ? -10.042 -2.388 -7.854 1.00 97.81 89 ALA A N 1
ATOM 710 C CA . ALA A 1 89 ? -10.301 -3.539 -6.993 1.00 97.81 89 ALA A CA 1
ATOM 711 C C . ALA A 1 89 ? -10.579 -3.117 -5.540 1.00 97.81 89 ALA A C 1
ATOM 713 O O . ALA A 1 89 ? -11.536 -3.605 -4.948 1.00 97.81 89 ALA A O 1
ATOM 714 N N . LEU A 1 90 ? -9.835 -2.146 -4.989 1.00 96.25 90 LEU A N 1
ATOM 715 C CA . LEU A 1 90 ? -1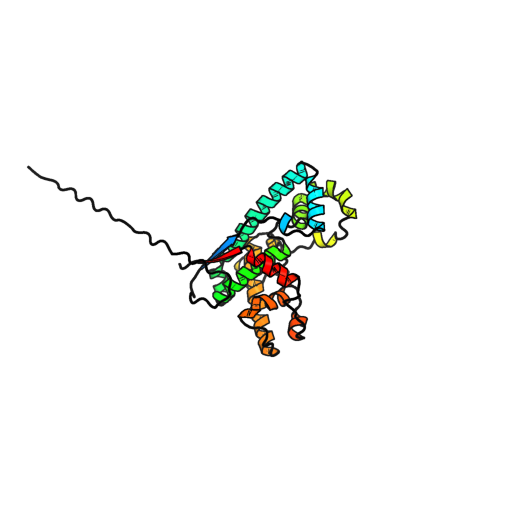0.118 -1.599 -3.650 1.00 96.25 90 LEU A CA 1
ATOM 716 C C . LEU A 1 90 ? -11.530 -1.002 -3.532 1.00 96.25 90 LEU A C 1
ATOM 718 O O . LEU A 1 90 ? -12.129 -1.032 -2.459 1.00 96.25 90 LEU A O 1
ATOM 722 N N . SER A 1 91 ? -12.055 -0.439 -4.619 1.00 94.25 91 SER A N 1
ATOM 723 C CA . SER A 1 91 ? -13.403 0.131 -4.671 1.00 94.25 91 SER A CA 1
ATOM 724 C C . SER A 1 91 ? -14.475 -0.948 -4.844 1.00 94.25 91 SER A C 1
ATOM 726 O O . SER A 1 91 ? -15.416 -1.028 -4.053 1.00 94.25 91 SER A O 1
ATOM 728 N N . SER A 1 92 ? -14.320 -1.794 -5.864 1.00 95.62 92 SER A N 1
ATOM 729 C CA . SER A 1 92 ? -15.341 -2.757 -6.293 1.00 95.62 92 SER A CA 1
ATOM 730 C C . SER A 1 92 ? -15.477 -3.962 -5.360 1.00 95.62 92 SER A C 1
ATOM 732 O O . SER A 1 92 ? -16.572 -4.499 -5.233 1.00 95.62 92 SER A O 1
ATOM 734 N N . GLU A 1 93 ? -14.413 -4.347 -4.651 1.00 97.38 93 GLU A N 1
ATOM 735 C CA . GLU A 1 93 ? -14.412 -5.504 -3.742 1.00 97.38 93 GLU A CA 1
ATOM 736 C C . GLU A 1 93 ? -14.754 -5.136 -2.287 1.00 97.38 93 GLU A C 1
ATOM 738 O O . GLU A 1 93 ? -14.765 -6.008 -1.418 1.00 97.38 93 GLU A O 1
ATOM 743 N N . LYS A 1 94 ? -15.061 -3.859 -2.000 1.00 94.88 94 LYS A N 1
ATOM 744 C CA . LYS A 1 94 ? -15.327 -3.373 -0.634 1.00 94.88 94 LYS A CA 1
ATOM 745 C C . LYS A 1 94 ? -16.374 -4.212 0.093 1.00 94.88 94 LYS A C 1
ATOM 747 O O . LYS A 1 94 ? -16.088 -4.738 1.161 1.00 94.88 94 LYS A O 1
ATOM 752 N N . GLU A 1 95 ? -17.566 -4.354 -0.480 1.00 94.38 95 GLU A N 1
ATOM 753 C CA . GLU A 1 95 ? -18.678 -5.066 0.173 1.00 94.38 95 GLU A CA 1
ATOM 754 C C . GLU A 1 95 ? -18.337 -6.537 0.433 1.00 94.38 95 GLU A C 1
ATOM 756 O O . GLU A 1 95 ? -18.623 -7.077 1.503 1.00 94.38 95 GLU A O 1
ATOM 761 N N . THR A 1 96 ? -17.671 -7.177 -0.531 1.00 97.12 96 THR A N 1
ATOM 762 C CA . THR A 1 96 ? -17.216 -8.564 -0.423 1.00 97.12 96 THR A CA 1
ATOM 763 C C . THR A 1 96 ? -16.247 -8.724 0.744 1.00 97.12 96 THR A C 1
ATOM 765 O O . THR A 1 96 ? -16.457 -9.570 1.614 1.00 97.12 96 THR A O 1
ATOM 768 N N . ILE A 1 97 ? -15.222 -7.873 0.820 1.00 97.69 97 ILE A N 1
ATOM 769 C CA . ILE A 1 97 ? -14.210 -7.928 1.880 1.00 97.69 97 ILE A CA 1
ATOM 770 C C . ILE A 1 97 ? -14.825 -7.598 3.244 1.00 97.69 97 ILE A C 1
ATOM 772 O O . ILE A 1 97 ? -14.558 -8.313 4.213 1.00 97.69 97 ILE A O 1
ATOM 776 N N . LEU A 1 98 ? -15.686 -6.575 3.324 1.00 96.00 98 LEU A N 1
ATOM 777 C CA . LEU A 1 98 ? -16.418 -6.238 4.549 1.00 96.00 98 LEU A CA 1
ATOM 778 C C . LEU A 1 98 ? -17.204 -7.442 5.071 1.00 96.00 98 LEU A C 1
ATOM 780 O O . LEU A 1 98 ? -17.154 -7.723 6.267 1.00 96.00 98 LEU A O 1
ATOM 784 N N . LYS A 1 99 ? -17.864 -8.194 4.182 1.00 97.19 99 LYS A N 1
ATOM 785 C CA . LYS A 1 99 ? -18.610 -9.406 4.535 1.00 97.19 99 LYS A CA 1
ATOM 786 C C . LYS A 1 99 ? -17.701 -10.552 4.989 1.00 97.19 99 LYS A C 1
ATOM 788 O O . LYS A 1 99 ? -17.983 -11.163 6.015 1.00 97.19 99 LYS A O 1
ATOM 793 N N . ILE A 1 100 ? -16.613 -10.838 4.266 1.00 97.88 100 ILE A N 1
ATOM 794 C CA . ILE A 1 100 ? -15.645 -11.902 4.616 1.00 97.88 100 ILE A CA 1
ATOM 795 C C . ILE A 1 100 ? -15.056 -11.670 6.012 1.00 97.88 100 ILE A C 1
ATOM 797 O O . ILE A 1 100 ? -14.833 -12.601 6.797 1.00 97.88 100 ILE A O 1
ATOM 801 N N . TYR A 1 101 ? -14.773 -10.409 6.322 1.00 98.00 101 TYR A N 1
ATOM 802 C CA . TYR A 1 101 ? -14.110 -10.050 7.558 1.00 98.00 101 TYR A CA 1
ATOM 803 C C . TYR A 1 101 ? -15.070 -9.662 8.677 1.00 98.00 101 TYR A C 1
ATOM 805 O O . TYR A 1 101 ? -14.659 -9.766 9.830 1.00 98.00 101 TYR A O 1
ATOM 813 N N . ASN A 1 102 ? -16.313 -9.278 8.393 1.00 96.62 102 ASN A N 1
ATOM 814 C CA . ASN A 1 102 ? -17.177 -8.570 9.340 1.00 96.62 102 ASN A CA 1
ATOM 815 C C . ASN A 1 102 ? -16.448 -7.346 9.933 1.00 96.62 102 ASN A C 1
ATOM 817 O O . ASN A 1 102 ? -16.271 -7.225 11.146 1.00 96.62 102 ASN A O 1
ATOM 821 N N . SER A 1 103 ? -15.881 -6.513 9.058 1.00 93.31 103 SER A N 1
ATOM 822 C CA . SER A 1 103 ? -15.097 -5.331 9.439 1.00 93.31 103 SER A CA 1
ATOM 823 C C . SER A 1 103 ? -15.917 -4.047 9.354 1.00 93.31 103 SER A C 1
ATOM 825 O O . SER A 1 103 ? -16.912 -3.979 8.638 1.00 93.31 103 SER A O 1
ATOM 827 N N . ASP A 1 104 ? -15.465 -3.011 10.055 1.00 91.56 104 ASP A N 1
ATOM 828 C CA . ASP A 1 104 ? -16.085 -1.692 10.010 1.00 91.56 104 ASP A CA 1
ATOM 829 C C . ASP A 1 104 ? -15.835 -0.994 8.646 1.00 91.56 104 ASP A C 1
ATOM 831 O O . ASP A 1 104 ? -14.699 -0.994 8.152 1.00 91.56 104 ASP A O 1
ATOM 835 N N . PRO A 1 105 ? -16.864 -0.392 8.012 1.00 89.75 105 PRO A N 1
ATOM 836 C CA . PRO A 1 105 ? -16.719 0.306 6.733 1.00 89.75 105 PRO A CA 1
ATOM 837 C C . PRO A 1 105 ? -15.730 1.478 6.744 1.00 89.75 105 PRO A C 1
ATOM 839 O O . PRO A 1 105 ? -15.084 1.730 5.726 1.00 89.75 105 PRO A O 1
ATOM 842 N N . GLN A 1 106 ? -15.593 2.191 7.863 1.00 86.88 106 GLN A N 1
ATOM 843 C CA . GLN A 1 106 ? -14.681 3.332 7.992 1.00 86.88 106 GLN A CA 1
ATOM 844 C C . GLN A 1 106 ? -13.236 2.863 8.152 1.00 86.88 106 GLN A C 1
ATOM 846 O O . GLN A 1 106 ? -12.314 3.437 7.566 1.00 86.88 106 GLN A O 1
ATOM 851 N N . GLU A 1 107 ? -13.032 1.774 8.889 1.00 92.06 107 GLU A N 1
ATOM 852 C CA . GLU A 1 107 ? -11.741 1.092 8.948 1.00 92.06 107 GLU A CA 1
ATOM 853 C C . GLU A 1 107 ? -11.331 0.594 7.568 1.00 92.06 107 GLU A C 1
ATOM 855 O O . GLU A 1 107 ? -10.197 0.828 7.162 1.00 92.06 107 GLU A O 1
ATOM 860 N N . TYR A 1 108 ? -12.246 0.009 6.791 1.00 93.81 108 TYR A N 1
ATOM 861 C CA . TYR A 1 108 ? -11.944 -0.374 5.412 1.00 93.81 108 TYR A CA 1
ATOM 862 C C . TYR A 1 108 ? -11.437 0.811 4.584 1.00 93.81 108 TYR A C 1
ATOM 864 O O . TYR A 1 108 ? -10.416 0.685 3.912 1.00 93.81 108 TYR A O 1
ATOM 872 N N . ASN A 1 109 ? -12.105 1.968 4.646 1.00 91.12 109 ASN A N 1
ATOM 873 C CA . ASN A 1 109 ? -11.702 3.158 3.888 1.00 91.12 109 ASN A CA 1
ATOM 874 C C . ASN A 1 109 ? -10.270 3.589 4.245 1.00 91.12 109 ASN A C 1
ATOM 876 O O . ASN A 1 109 ? -9.456 3.863 3.358 1.00 91.12 109 ASN A O 1
ATOM 880 N N . LEU A 1 110 ? -9.950 3.598 5.543 1.00 91.25 110 LEU A N 1
ATOM 881 C CA . LEU A 1 110 ? -8.609 3.888 6.041 1.00 91.25 110 LEU A CA 1
ATOM 882 C C . LEU A 1 110 ? -7.579 2.888 5.511 1.00 91.25 110 LEU A C 1
ATOM 884 O O . LEU A 1 110 ? -6.539 3.281 4.982 1.0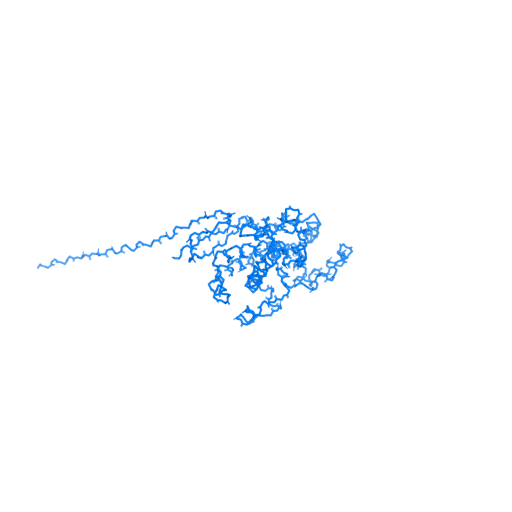0 91.25 110 LEU A O 1
ATOM 888 N N . LEU A 1 111 ? -7.873 1.596 5.651 1.00 95.62 111 LEU A N 1
ATOM 889 C CA . LEU A 1 111 ? -6.980 0.514 5.256 1.00 95.62 111 LEU A CA 1
ATOM 890 C C . LEU A 1 111 ? -6.758 0.483 3.744 1.00 95.62 111 LEU A C 1
ATOM 892 O O . LEU A 1 111 ? -5.630 0.291 3.305 1.00 95.62 111 LEU A O 1
ATOM 896 N N . ALA A 1 112 ? -7.786 0.761 2.946 1.00 95.56 112 ALA A N 1
ATOM 897 C CA . ALA A 1 112 ? -7.668 0.868 1.499 1.00 95.56 112 ALA A CA 1
ATOM 898 C C . ALA A 1 112 ? -6.738 2.016 1.101 1.00 95.56 112 ALA A C 1
ATOM 900 O O . ALA A 1 112 ? -5.908 1.866 0.205 1.00 95.56 112 ALA A O 1
ATOM 901 N N . HIS A 1 113 ? -6.773 3.137 1.820 1.00 93.44 113 HIS A N 1
ATOM 902 C CA . HIS A 1 113 ? -5.813 4.206 1.577 1.00 93.44 113 HIS A CA 1
ATOM 903 C C . HIS A 1 113 ? -4.389 3.840 2.012 1.00 93.44 113 HIS A C 1
ATOM 905 O O . HIS A 1 113 ? -3.434 4.133 1.294 1.00 93.44 113 HIS A O 1
ATOM 911 N N . ILE A 1 114 ? -4.231 3.144 3.142 1.00 95.94 114 ILE A N 1
ATOM 912 C CA . ILE A 1 114 ? -2.935 2.588 3.561 1.00 95.94 114 ILE A CA 1
ATOM 913 C C . ILE A 1 114 ? -2.403 1.609 2.502 1.00 95.94 114 ILE A C 1
ATOM 915 O O . ILE A 1 114 ? -1.226 1.687 2.155 1.00 95.94 114 ILE A O 1
ATOM 919 N N . ALA A 1 115 ? -3.253 0.757 1.918 1.00 97.69 115 ALA A N 1
ATOM 920 C CA . ALA A 1 115 ? -2.885 -0.174 0.849 1.00 97.69 115 ALA A CA 1
ATOM 921 C C . ALA A 1 115 ? -2.321 0.555 -0.382 1.00 97.69 115 ALA A C 1
ATOM 923 O O . ALA A 1 115 ? -1.318 0.126 -0.950 1.00 97.69 115 ALA A O 1
ATOM 924 N N . VAL A 1 116 ? -2.906 1.697 -0.757 1.00 96.00 116 VAL A N 1
ATOM 925 C CA . VAL A 1 116 ? -2.366 2.580 -1.806 1.00 96.00 116 VAL A CA 1
ATOM 926 C C . VAL A 1 116 ? -0.994 3.137 -1.419 1.00 96.00 116 VAL A C 1
ATOM 928 O O . VAL A 1 116 ? -0.070 3.141 -2.235 1.00 96.00 116 VAL A O 1
ATOM 931 N N . GLY A 1 117 ? -0.839 3.588 -0.172 1.00 95.81 117 GLY A N 1
ATOM 932 C CA . GLY A 1 117 ? 0.444 4.049 0.354 1.00 95.81 117 GLY A CA 1
ATOM 933 C C . GLY A 1 117 ? 1.530 2.974 0.284 1.00 95.81 117 GLY A C 1
ATOM 934 O O . GLY A 1 117 ? 2.654 3.263 -0.123 1.00 95.81 117 GLY A O 1
ATOM 935 N N . ILE A 1 118 ? 1.181 1.735 0.637 1.00 97.19 118 ILE A N 1
ATOM 936 C CA . ILE A 1 118 ? 2.052 0.558 0.553 1.00 97.19 118 ILE A CA 1
ATOM 937 C C . ILE A 1 118 ? 2.418 0.269 -0.902 1.00 97.19 118 ILE A C 1
ATOM 939 O O . ILE A 1 118 ? 3.596 0.134 -1.210 1.00 97.19 118 ILE A O 1
ATOM 943 N N . LEU A 1 119 ? 1.447 0.258 -1.821 1.00 96.38 119 LEU A N 1
ATOM 944 C CA . LEU A 1 119 ? 1.703 0.047 -3.247 1.00 96.38 119 LEU A CA 1
ATOM 945 C C . LEU A 1 119 ? 2.720 1.064 -3.802 1.00 96.38 119 LEU A C 1
ATOM 947 O O . LEU A 1 119 ? 3.665 0.698 -4.507 1.00 96.38 119 LEU A O 1
ATOM 951 N N . GLY A 1 120 ? 2.562 2.345 -3.460 1.00 94.44 120 GLY A N 1
ATOM 952 C CA . GLY A 1 120 ? 3.522 3.385 -3.829 1.00 94.44 120 GLY A CA 1
ATOM 953 C C . GLY A 1 120 ? 4.891 3.189 -3.169 1.00 94.44 120 GLY A C 1
ATOM 954 O O . GLY A 1 120 ? 5.930 3.326 -3.822 1.00 94.44 120 GLY A O 1
ATOM 955 N N . GLN A 1 121 ? 4.912 2.817 -1.889 1.00 94.25 121 GLN A N 1
ATOM 956 C CA . GLN A 1 121 ? 6.144 2.600 -1.134 1.00 94.25 121 GLN A CA 1
ATOM 957 C C . GLN A 1 121 ? 6.960 1.408 -1.659 1.00 94.25 121 GLN A C 1
ATOM 959 O O . GLN A 1 121 ? 8.183 1.522 -1.752 1.00 94.25 121 GLN A O 1
ATOM 964 N N . GLU A 1 122 ? 6.298 0.325 -2.050 1.00 93.75 122 GLU A N 1
ATOM 965 C CA . GLU A 1 122 ? 6.922 -0.970 -2.354 1.00 93.75 122 GLU A CA 1
ATOM 966 C C . GLU A 1 122 ? 7.214 -1.182 -3.840 1.00 93.75 122 GLU A C 1
ATOM 968 O O . GLU A 1 122 ? 8.165 -1.871 -4.220 1.00 93.75 122 GLU A O 1
ATOM 973 N N . SER A 1 123 ? 6.417 -0.574 -4.719 1.00 93.19 123 SER A N 1
ATOM 974 C CA . SER A 1 123 ? 6.597 -0.736 -6.165 1.00 93.19 123 SER A CA 1
ATOM 975 C C . SER A 1 123 ? 6.541 0.548 -6.962 1.00 93.19 123 SER A C 1
ATOM 977 O O . SER A 1 123 ? 6.652 0.484 -8.186 1.00 93.19 123 SER A O 1
ATOM 979 N N . ARG A 1 124 ? 6.399 1.706 -6.302 1.00 92.94 124 ARG A N 1
ATOM 980 C CA . ARG A 1 124 ? 6.155 2.988 -6.978 1.00 92.94 124 ARG A CA 1
ATOM 981 C C . ARG A 1 124 ? 4.964 2.868 -7.924 1.00 92.94 124 ARG A C 1
ATOM 983 O O . ARG A 1 124 ? 5.051 3.278 -9.074 1.00 92.94 124 ARG A O 1
ATOM 990 N N . PHE A 1 125 ? 3.886 2.244 -7.439 1.00 93.88 125 PHE A N 1
ATOM 991 C CA . PHE A 1 125 ? 2.712 1.936 -8.253 1.00 93.88 125 PHE A CA 1
ATOM 992 C C . PHE A 1 125 ? 3.084 1.108 -9.487 1.00 93.88 125 PHE A C 1
ATOM 994 O O . PHE A 1 125 ? 2.847 1.499 -10.624 1.00 93.88 125 PHE A O 1
ATOM 1001 N N . PHE A 1 126 ? 3.738 -0.032 -9.250 1.00 92.50 126 PHE A N 1
ATOM 1002 C CA . PHE A 1 126 ? 4.291 -0.920 -10.275 1.00 92.50 126 PHE A CA 1
ATOM 1003 C C . PHE A 1 126 ? 5.433 -0.338 -11.130 1.00 92.50 126 PHE A C 1
ATOM 1005 O O . PHE A 1 126 ? 6.049 -1.099 -11.867 1.00 92.50 126 PHE A O 1
ATOM 1012 N N . ALA A 1 127 ? 5.789 0.946 -11.039 1.00 90.62 127 ALA A N 1
ATOM 1013 C CA . ALA A 1 127 ? 6.754 1.579 -11.946 1.00 90.62 127 ALA A CA 1
ATOM 1014 C C . ALA A 1 127 ? 8.242 1.404 -11.560 1.00 90.62 127 ALA A C 1
ATOM 1016 O O . ALA A 1 127 ? 9.143 1.915 -12.232 1.00 90.62 127 ALA A O 1
ATOM 1017 N N . HIS A 1 128 ? 8.544 0.702 -10.467 1.00 88.62 128 HIS A N 1
ATOM 1018 C CA . HIS A 1 128 ? 9.917 0.541 -9.993 1.00 88.62 128 HIS A CA 1
ATOM 1019 C C . HIS A 1 128 ? 10.765 -0.348 -10.940 1.00 88.62 128 HIS A C 1
ATOM 1021 O O . HIS A 1 128 ? 10.377 -1.454 -11.311 1.00 88.62 128 HIS A O 1
ATOM 1027 N N . TRP A 1 129 ? 11.989 0.087 -11.273 1.00 83.94 129 TRP A N 1
ATOM 1028 C CA . TRP A 1 129 ? 12.873 -0.533 -12.285 1.00 83.94 129 TRP A CA 1
ATOM 1029 C C . TRP A 1 129 ? 13.178 -2.029 -12.061 1.00 83.94 129 TRP A C 1
ATOM 1031 O O . TRP A 1 129 ? 13.251 -2.805 -13.011 1.00 83.94 129 TRP A O 1
ATOM 1041 N N . ARG A 1 130 ? 13.319 -2.471 -10.802 1.00 82.81 130 ARG A N 1
ATOM 1042 C CA . ARG A 1 130 ? 13.467 -3.900 -10.453 1.00 82.81 130 ARG A CA 1
ATOM 1043 C C . ARG A 1 130 ? 12.386 -4.778 -11.089 1.00 82.81 130 ARG A C 1
ATOM 1045 O O . ARG A 1 130 ? 12.678 -5.904 -11.473 1.00 82.81 130 ARG A O 1
ATOM 1052 N N . TYR A 1 131 ? 11.157 -4.286 -11.203 1.00 81.44 131 TYR A N 1
ATOM 1053 C CA . TYR A 1 131 ? 10.053 -5.029 -11.804 1.00 81.44 131 TYR A CA 1
ATOM 1054 C C . TYR A 1 131 ? 10.110 -5.009 -13.335 1.00 81.44 131 TYR A C 1
ATOM 1056 O O . TYR A 1 131 ? 9.829 -6.036 -13.956 1.00 81.44 131 TYR A O 1
ATOM 1064 N N . PHE A 1 132 ? 10.565 -3.902 -13.934 1.00 83.31 132 PHE A N 1
ATOM 1065 C CA . PHE A 1 132 ? 10.876 -3.850 -15.364 1.00 83.31 132 PHE A CA 1
ATOM 1066 C C . PHE A 1 132 ? 11.877 -4.942 -15.740 1.00 83.31 132 PHE A C 1
ATOM 1068 O O . PHE A 1 132 ? 11.624 -5.711 -16.663 1.00 83.31 132 PHE A O 1
ATOM 1075 N N . ILE A 1 133 ? 12.980 -5.060 -14.996 1.00 80.25 133 ILE A N 1
ATOM 1076 C CA . ILE A 1 133 ? 14.026 -6.046 -15.293 1.00 80.25 133 ILE A CA 1
ATOM 1077 C C . ILE A 1 133 ? 13.500 -7.473 -15.192 1.00 80.25 133 ILE A C 1
ATOM 1079 O O . ILE A 1 133 ? 13.831 -8.304 -16.032 1.00 80.25 133 ILE A O 1
ATOM 1083 N N . LYS A 1 134 ? 12.679 -7.773 -14.181 1.00 76.56 134 LYS A N 1
ATOM 1084 C CA . LYS A 1 134 ? 12.111 -9.118 -14.008 1.00 76.56 134 LYS A CA 1
ATOM 1085 C C . LYS A 1 134 ? 11.251 -9.517 -15.202 1.00 76.56 134 LYS A C 1
ATOM 1087 O O . LYS A 1 134 ? 11.372 -10.637 -15.689 1.00 76.56 134 LYS A O 1
ATOM 1092 N N . ARG A 1 135 ? 10.420 -8.595 -15.696 1.00 75.69 135 ARG A N 1
ATOM 1093 C CA . ARG A 1 135 ? 9.523 -8.852 -16.831 1.00 75.69 135 ARG A CA 1
ATOM 1094 C C . ARG A 1 135 ? 10.243 -8.878 -18.169 1.00 75.69 135 ARG A C 1
ATOM 1096 O O . ARG A 1 135 ? 9.945 -9.725 -18.997 1.00 75.69 135 ARG A O 1
ATOM 1103 N N . ASN A 1 136 ? 11.209 -7.988 -18.357 1.00 74.94 136 ASN A N 1
ATOM 1104 C CA . ASN A 1 136 ? 11.930 -7.833 -19.616 1.00 74.94 136 ASN A CA 1
ATOM 1105 C C . ASN A 1 136 ? 13.282 -8.545 -19.593 1.00 74.94 136 ASN A C 1
ATOM 1107 O O . ASN A 1 136 ? 14.185 -8.170 -20.333 1.00 74.94 136 ASN A O 1
ATOM 1111 N N . SER A 1 137 ? 13.440 -9.559 -18.738 1.00 68.00 137 SER A N 1
ATOM 1112 C CA . SER A 1 137 ? 14.732 -10.175 -18.437 1.00 68.00 137 SER A CA 1
ATOM 1113 C C . SER A 1 137 ? 15.481 -10.632 -19.688 1.00 68.00 137 SER A C 1
ATOM 1115 O O . SER A 1 137 ? 16.684 -10.450 -19.746 1.00 68.00 137 SER A O 1
ATOM 1117 N N . GLN A 1 138 ? 14.825 -11.114 -20.743 1.00 63.97 138 GLN A N 1
ATOM 1118 C CA . GLN A 1 138 ? 15.527 -11.500 -21.976 1.00 63.97 138 GLN A CA 1
ATOM 1119 C C . GLN A 1 138 ? 16.181 -10.319 -22.718 1.00 63.97 138 GLN A C 1
ATOM 1121 O O . GLN A 1 138 ? 17.323 -10.443 -23.164 1.00 63.97 138 GLN A O 1
ATOM 1126 N N . LEU A 1 139 ? 15.494 -9.177 -22.808 1.00 61.66 139 LEU A N 1
ATOM 1127 C CA . LEU A 1 139 ? 16.026 -7.941 -23.398 1.00 61.66 139 LEU A CA 1
ATOM 1128 C C . LEU A 1 139 ? 17.055 -7.309 -22.455 1.00 61.66 139 LEU A C 1
ATOM 1130 O O . LEU A 1 139 ? 18.186 -7.014 -22.832 1.00 61.66 139 LEU A O 1
ATOM 1134 N N . ALA A 1 140 ? 16.699 -7.238 -21.176 1.00 57.84 140 ALA A N 1
ATOM 1135 C CA . ALA A 1 140 ? 17.501 -6.599 -20.159 1.00 57.84 140 ALA A CA 1
ATOM 1136 C C . ALA A 1 140 ? 18.781 -7.395 -19.838 1.00 57.84 140 ALA A C 1
ATOM 1138 O O . ALA A 1 140 ? 19.795 -6.786 -19.561 1.00 57.84 140 ALA A O 1
ATOM 1139 N N . ILE A 1 141 ? 18.819 -8.735 -19.900 1.00 55.88 141 ILE A N 1
ATOM 1140 C CA . ILE A 1 141 ? 20.002 -9.550 -19.533 1.00 55.88 141 ILE A CA 1
ATOM 1141 C C . ILE A 1 141 ? 21.217 -9.266 -20.429 1.00 55.88 141 ILE A C 1
ATOM 1143 O O . ILE A 1 141 ? 22.348 -9.335 -19.930 1.00 55.88 141 ILE A O 1
ATOM 1147 N N . LYS A 1 142 ? 21.013 -8.967 -21.722 1.00 58.16 142 LYS A N 1
ATOM 1148 C CA . LYS A 1 142 ? 22.119 -8.635 -22.637 1.00 58.16 142 LYS A CA 1
ATOM 1149 C C . LYS A 1 142 ? 22.778 -7.311 -22.246 1.00 58.16 142 LYS A C 1
ATOM 1151 O O . LYS A 1 142 ? 23.997 -7.265 -22.142 1.00 58.16 142 LYS A O 1
ATOM 1156 N N . GLU A 1 143 ? 21.980 -6.305 -21.911 1.00 60.06 143 GLU A N 1
ATOM 1157 C CA . GLU A 1 143 ? 22.438 -4.954 -21.551 1.00 60.06 143 GLU A CA 1
ATOM 1158 C C . GLU A 1 143 ? 22.850 -4.846 -20.070 1.00 60.06 143 GLU A C 1
ATOM 1160 O O . GLU A 1 143 ? 23.792 -4.153 -19.694 1.00 60.06 143 GLU A O 1
ATOM 1165 N N . ILE A 1 144 ? 22.220 -5.641 -19.203 1.00 57.25 144 ILE A N 1
ATOM 1166 C CA . ILE A 1 144 ? 22.527 -5.740 -17.774 1.00 57.25 144 ILE A CA 1
ATOM 1167 C C . ILE A 1 144 ? 23.889 -6.391 -17.543 1.00 57.25 144 ILE A C 1
ATOM 1169 O O . ILE A 1 144 ? 24.442 -6.212 -16.465 1.00 57.25 144 ILE A O 1
ATOM 1173 N N . LYS A 1 145 ? 24.477 -7.142 -18.489 1.00 57.25 145 LYS A N 1
ATOM 1174 C CA . LYS A 1 145 ? 25.814 -7.732 -18.276 1.00 57.25 145 LYS A CA 1
ATOM 1175 C C . LYS A 1 145 ? 26.863 -6.678 -17.900 1.00 57.25 145 LYS A C 1
ATOM 1177 O O . LYS A 1 145 ? 27.647 -6.952 -16.996 1.00 57.25 145 LYS A O 1
ATOM 1182 N N . GLU A 1 146 ? 26.812 -5.491 -18.497 1.00 57.34 146 GLU A N 1
ATOM 1183 C CA . GLU A 1 146 ? 27.674 -4.352 -18.140 1.00 57.34 146 GLU A CA 1
ATOM 1184 C C . GLU A 1 146 ? 27.205 -3.674 -16.842 1.00 57.34 146 GLU A C 1
ATOM 1186 O O . GLU A 1 146 ? 27.995 -3.252 -16.000 1.00 57.34 146 GLU A O 1
ATOM 1191 N N . PHE A 1 147 ? 25.896 -3.692 -16.604 1.00 58.12 147 PHE A N 1
ATOM 1192 C CA . PHE A 1 147 ? 25.252 -3.153 -15.410 1.00 58.12 147 PHE A CA 1
ATOM 1193 C C . PHE A 1 147 ? 25.405 -4.029 -14.143 1.00 58.12 147 PHE A C 1
ATOM 1195 O O . PHE A 1 147 ? 25.186 -3.568 -13.018 1.00 58.12 147 PHE A O 1
ATOM 1202 N N . LYS A 1 148 ? 25.814 -5.300 -14.291 1.00 57.12 148 LYS A N 1
ATOM 1203 C CA . LYS A 1 148 ? 25.972 -6.287 -13.203 1.00 57.12 148 LYS A CA 1
ATOM 1204 C C . LYS A 1 148 ? 26.985 -5.855 -12.145 1.00 57.12 148 LYS A C 1
ATOM 1206 O O . LYS A 1 148 ? 26.875 -6.319 -11.014 1.00 57.12 148 LYS A O 1
ATOM 1211 N N . ALA A 1 149 ? 27.935 -4.981 -12.482 1.00 58.22 149 ALA A N 1
ATOM 1212 C CA . ALA A 1 149 ? 28.887 -4.419 -11.523 1.00 58.22 149 ALA A CA 1
ATOM 1213 C C . ALA A 1 149 ? 28.248 -3.367 -10.589 1.00 58.22 149 ALA A C 1
ATOM 1215 O O . ALA A 1 149 ? 28.673 -3.217 -9.445 1.00 58.22 149 ALA A O 1
ATOM 1216 N N . LEU A 1 150 ? 27.193 -2.676 -11.042 1.00 56.25 150 LEU A N 1
ATOM 1217 C CA . LEU A 1 150 ? 26.494 -1.623 -10.290 1.00 56.25 150 LEU A CA 1
ATOM 1218 C C . LEU A 1 150 ? 25.366 -2.170 -9.397 1.00 56.25 150 LEU A C 1
ATOM 1220 O O . LEU A 1 150 ? 24.987 -1.547 -8.399 1.00 56.25 150 LEU A O 1
ATOM 1224 N N . ILE A 1 151 ? 24.834 -3.350 -9.726 1.00 59.75 151 ILE A N 1
ATOM 1225 C CA . ILE A 1 151 ? 23.765 -4.016 -8.976 1.00 59.75 151 ILE A CA 1
ATOM 1226 C C . ILE A 1 151 ? 24.370 -5.174 -8.170 1.00 59.75 151 ILE A C 1
ATOM 1228 O O . ILE A 1 151 ? 24.379 -6.321 -8.608 1.00 59.75 151 ILE A O 1
ATOM 1232 N N . LYS A 1 152 ? 24.837 -4.876 -6.949 1.00 54.59 152 LYS A N 1
ATOM 1233 C CA . LYS A 1 152 ? 25.304 -5.874 -5.959 1.00 54.59 152 LYS A CA 1
ATOM 1234 C C . LYS A 1 152 ? 24.217 -6.852 -5.474 1.00 54.59 152 LYS A C 1
ATOM 1236 O O . LYS A 1 152 ? 24.507 -7.733 -4.680 1.00 54.59 152 LYS A O 1
ATOM 1241 N N . ASP A 1 153 ? 22.982 -6.699 -5.936 1.00 53.59 153 ASP A N 1
ATOM 1242 C CA . ASP A 1 153 ? 21.781 -7.190 -5.262 1.00 53.59 153 ASP A CA 1
ATOM 1243 C C . ASP A 1 153 ? 21.003 -8.165 -6.165 1.00 53.59 153 ASP A C 1
ATOM 1245 O O . ASP A 1 153 ? 19.855 -7.927 -6.544 1.00 53.59 153 ASP A O 1
ATOM 1249 N N . LYS A 1 154 ? 21.681 -9.234 -6.609 1.00 46.03 154 LYS A N 1
ATOM 1250 C CA . LYS A 1 154 ? 21.108 -10.243 -7.521 1.00 46.03 154 LYS A CA 1
ATOM 1251 C C . LYS A 1 154 ? 19.998 -11.063 -6.852 1.00 46.03 154 LYS A C 1
ATOM 1253 O O . LYS A 1 154 ? 19.027 -11.412 -7.520 1.00 46.03 154 LYS A O 1
ATOM 1258 N N . ASP A 1 155 ? 20.088 -11.274 -5.541 1.00 42.12 155 ASP A N 1
ATOM 1259 C CA . ASP A 1 155 ? 19.151 -12.118 -4.788 1.00 42.12 155 ASP A CA 1
ATOM 1260 C 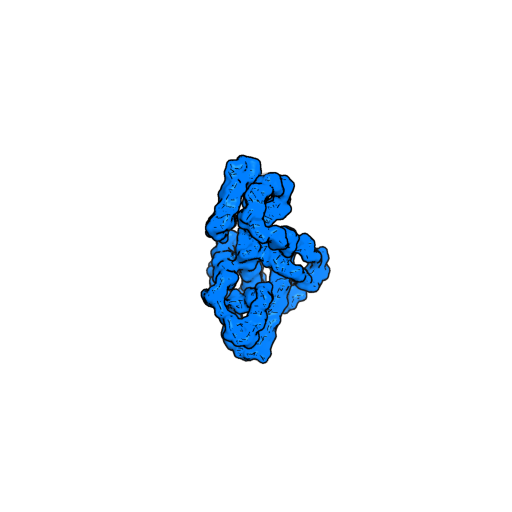C . ASP A 1 155 ? 17.806 -11.418 -4.516 1.00 42.12 155 ASP A C 1
ATOM 1262 O O . ASP A 1 155 ? 16.751 -12.055 -4.503 1.00 42.12 155 ASP A O 1
ATOM 1266 N N . ALA A 1 156 ? 17.794 -10.083 -4.426 1.00 47.50 156 ALA A N 1
ATOM 1267 C CA . ALA A 1 156 ? 16.568 -9.290 -4.270 1.00 47.50 156 ALA A CA 1
ATOM 1268 C C . ALA A 1 156 ? 15.660 -9.309 -5.524 1.00 47.50 156 ALA A C 1
ATOM 1270 O O . ALA A 1 156 ? 14.469 -8.975 -5.473 1.00 47.50 156 ALA A O 1
ATOM 1271 N N . ILE A 1 157 ? 16.203 -9.689 -6.686 1.00 49.97 157 ILE A N 1
ATOM 1272 C CA . ILE A 1 157 ? 15.468 -9.687 -7.956 1.00 49.97 157 ILE A CA 1
ATOM 1273 C C . ILE A 1 157 ? 14.638 -10.979 -8.122 1.00 49.97 157 ILE A C 1
ATOM 1275 O O . ILE A 1 157 ? 13.590 -10.935 -8.759 1.00 49.97 157 ILE A O 1
ATOM 1279 N N . ALA A 1 158 ? 14.981 -12.094 -7.477 1.00 48.72 158 ALA A N 1
ATOM 1280 C CA . ALA A 1 158 ? 14.247 -13.354 -7.655 1.00 48.72 158 ALA A CA 1
ATOM 1281 C C . ALA A 1 158 ? 13.004 -13.509 -6.744 1.00 48.72 158 ALA A C 1
ATOM 1283 O O . ALA A 1 158 ? 11.994 -14.042 -7.188 1.00 48.72 158 ALA A O 1
ATOM 1284 N N . ASN A 1 159 ? 13.012 -12.963 -5.519 1.00 58.19 159 ASN A N 1
ATOM 1285 C CA . ASN A 1 159 ? 12.054 -13.350 -4.458 1.00 58.19 159 ASN A CA 1
ATOM 1286 C C . ASN A 1 159 ? 10.941 -12.325 -4.147 1.00 58.19 159 ASN A C 1
ATOM 1288 O O . ASN A 1 159 ? 10.476 -12.217 -3.016 1.00 58.19 159 ASN A O 1
ATOM 1292 N N . SER A 1 160 ? 10.525 -11.524 -5.126 1.00 57.53 160 SER A N 1
ATOM 1293 C CA . SER A 1 160 ? 9.507 -10.482 -4.904 1.00 57.53 160 SER A CA 1
ATOM 1294 C C . SER A 1 160 ? 8.097 -11.054 -4.986 1.00 57.53 160 SER A C 1
ATOM 1296 O O . SER A 1 160 ? 7.673 -11.468 -6.062 1.00 57.53 160 SER A O 1
ATOM 1298 N N . LYS A 1 161 ? 7.342 -10.982 -3.890 1.00 81.88 161 LYS A N 1
ATOM 1299 C CA . LYS A 1 161 ? 5.981 -11.526 -3.756 1.00 81.88 161 LYS A CA 1
ATOM 1300 C C . LYS A 1 161 ? 4.888 -10.541 -4.226 1.00 81.88 161 LYS A C 1
ATOM 1302 O O . LYS A 1 161 ? 3.933 -10.245 -3.520 1.00 81.88 161 LYS A O 1
ATOM 1307 N N . GLY A 1 162 ? 5.053 -9.975 -5.425 1.00 89.06 162 GLY A N 1
ATOM 1308 C CA . GLY A 1 162 ? 4.116 -8.994 -5.998 1.00 89.06 162 GLY A CA 1
ATOM 1309 C C . GLY A 1 162 ? 4.393 -7.521 -5.626 1.00 89.06 162 GLY A C 1
ATOM 1310 O O . GLY A 1 162 ? 5.418 -7.211 -5.027 1.00 89.06 162 GLY A O 1
ATOM 1311 N N . PRO A 1 163 ? 3.519 -6.577 -6.020 1.00 92.94 163 PRO A N 1
ATOM 1312 C CA . PRO A 1 163 ? 3.777 -5.130 -6.007 1.00 92.94 163 PRO A CA 1
ATOM 1313 C C . PRO A 1 163 ? 3.640 -4.473 -4.630 1.00 92.94 163 PRO A C 1
ATOM 1315 O O . PRO A 1 163 ? 4.086 -3.341 -4.442 1.00 92.94 163 PRO A O 1
ATOM 1318 N N . THR A 1 164 ? 3.000 -5.158 -3.684 1.00 95.19 164 THR A N 1
ATOM 1319 C CA . THR A 1 164 ? 2.902 -4.720 -2.294 1.00 95.19 164 THR A CA 1
ATOM 1320 C C . THR A 1 164 ? 3.926 -5.423 -1.414 1.00 95.19 164 THR A C 1
ATOM 1322 O O . THR A 1 164 ? 4.244 -4.887 -0.373 1.00 95.19 164 THR A O 1
ATOM 1325 N N . GLN A 1 165 ? 4.539 -6.537 -1.829 1.00 93.75 165 GLN A N 1
ATOM 1326 C CA . GLN A 1 165 ? 5.475 -7.323 -1.000 1.00 93.75 165 GLN A CA 1
ATOM 1327 C C . GLN A 1 165 ? 4.836 -8.008 0.225 1.00 93.75 165 GLN A C 1
ATOM 1329 O O . GLN A 1 165 ? 5.556 -8.395 1.148 1.00 93.75 165 GLN A O 1
ATOM 1334 N N . ILE A 1 166 ? 3.512 -8.205 0.251 1.00 91.62 166 ILE A N 1
ATOM 1335 C CA . ILE A 1 166 ? 2.913 -9.095 1.257 1.00 91.62 166 ILE A CA 1
ATOM 1336 C C . ILE A 1 166 ? 3.473 -10.509 1.087 1.00 91.62 166 ILE A C 1
ATOM 1338 O O . ILE A 1 166 ? 3.704 -10.964 -0.035 1.00 91.62 166 ILE A O 1
ATOM 1342 N N . LYS A 1 167 ? 3.738 -11.186 2.207 1.00 85.19 167 LYS A N 1
ATOM 1343 C CA . LYS A 1 167 ? 4.382 -12.498 2.162 1.00 85.19 167 LYS A CA 1
ATOM 1344 C C . LYS A 1 167 ? 3.398 -13.625 1.936 1.00 85.19 167 LYS A C 1
ATOM 1346 O O . LYS A 1 167 ? 3.654 -14.460 1.081 1.00 85.19 167 LYS A O 1
ATOM 1351 N N . ASP A 1 168 ? 2.299 -13.605 2.663 1.00 90.56 168 ASP A N 1
ATOM 1352 C CA . ASP A 1 168 ? 1.359 -14.710 2.688 1.00 90.56 168 ASP A CA 1
ATOM 1353 C C . ASP A 1 168 ? -0.026 -14.147 2.364 1.00 90.56 168 ASP A C 1
ATOM 1355 O O . ASP A 1 168 ? -0.380 -13.041 2.793 1.00 90.56 168 ASP A O 1
ATOM 1359 N N . VAL A 1 169 ? -0.792 -14.877 1.552 1.00 95.44 169 VAL A N 1
ATOM 1360 C CA . VAL A 1 169 ? -2.185 -14.518 1.278 1.00 95.44 169 VAL A CA 1
ATOM 1361 C C . VAL A 1 169 ? -3.005 -14.875 2.520 1.00 95.44 169 VAL A C 1
ATOM 1363 O O . VAL A 1 169 ? -2.969 -16.034 2.926 1.00 95.44 169 VAL A O 1
ATOM 1366 N N . PRO A 1 170 ? -3.777 -13.942 3.104 1.00 97.56 170 PRO A N 1
ATOM 1367 C CA . PRO A 1 170 ? -4.647 -14.262 4.231 1.00 97.56 170 PRO A CA 1
ATOM 1368 C C . PRO A 1 170 ? -5.624 -15.393 3.890 1.00 97.56 170 PRO A C 1
ATOM 1370 O O . PRO A 1 170 ? -6.285 -15.331 2.849 1.00 97.56 170 PRO A O 1
ATOM 1373 N N . ASP A 1 171 ? -5.775 -16.380 4.777 1.00 98.19 171 ASP A N 1
ATOM 1374 C CA . ASP A 1 171 ? -6.555 -17.603 4.519 1.00 98.19 171 ASP A CA 1
ATOM 1375 C C . ASP A 1 171 ? -7.965 -17.313 4.000 1.00 98.19 171 ASP A C 1
ATOM 1377 O O . ASP A 1 171 ? -8.423 -17.928 3.041 1.00 98.19 171 ASP A O 1
ATOM 1381 N N . ARG A 1 172 ? -8.654 -16.330 4.592 1.00 98.19 172 ARG A N 1
ATOM 1382 C CA . ARG A 1 172 ? -10.024 -15.975 4.189 1.00 98.19 172 ARG A CA 1
ATOM 1383 C C . ARG A 1 172 ? -10.088 -15.427 2.766 1.00 98.19 172 ARG A C 1
ATOM 1385 O O . ARG A 1 172 ? -11.047 -15.699 2.049 1.00 98.19 172 ARG A O 1
ATOM 1392 N N . ILE A 1 173 ? -9.079 -14.655 2.361 1.00 98.31 173 ILE A N 1
ATOM 1393 C CA . ILE A 1 173 ? -8.955 -14.159 0.989 1.00 98.31 173 ILE A CA 1
ATOM 1394 C C . ILE A 1 173 ? -8.586 -15.315 0.057 1.00 98.31 173 ILE A C 1
ATOM 1396 O O . ILE A 1 173 ? -9.225 -15.468 -0.982 1.00 98.31 173 ILE A O 1
ATOM 1400 N N . SER A 1 174 ? -7.600 -16.136 0.433 1.00 97.88 174 SER A N 1
ATOM 1401 C CA . SER A 1 174 ? -7.160 -17.286 -0.363 1.00 97.88 174 SER A CA 1
ATOM 1402 C C . SER A 1 174 ? -8.320 -18.238 -0.650 1.00 97.88 174 SER A C 1
ATOM 1404 O O . SER A 1 174 ? -8.569 -18.559 -1.807 1.00 97.88 174 SER A O 1
ATOM 1406 N N . GLN A 1 175 ? -9.106 -18.590 0.370 1.00 98.12 175 GLN A N 1
ATOM 1407 C CA . GLN A 1 175 ? -10.281 -19.454 0.245 1.00 98.12 175 GLN A CA 1
ATOM 1408 C C . GLN A 1 175 ? -11.386 -18.826 -0.610 1.00 98.12 175 GLN A C 1
ATOM 1410 O O . GLN A 1 175 ? -11.982 -19.512 -1.436 1.00 98.12 175 GLN A O 1
ATOM 1415 N N . HIS A 1 176 ? -11.677 -17.533 -0.425 1.00 98.44 176 HIS A N 1
ATOM 1416 C CA . HIS A 1 176 ? -12.774 -16.880 -1.143 1.00 98.44 176 HIS A CA 1
ATOM 1417 C C . HIS A 1 176 ? -12.466 -16.659 -2.628 1.00 98.44 176 HIS A C 1
ATOM 1419 O O . HIS A 1 176 ? -13.330 -16.872 -3.474 1.00 98.44 176 HIS A O 1
ATOM 1425 N N . TYR A 1 177 ? -11.247 -16.218 -2.947 1.00 97.69 177 TYR A N 1
ATOM 1426 C CA . TYR A 1 177 ? -10.847 -15.877 -4.314 1.00 97.69 177 TYR A CA 1
ATOM 1427 C C . TYR A 1 177 ? -10.090 -17.006 -5.025 1.00 97.69 177 TYR A C 1
ATOM 1429 O O . TYR A 1 177 ? -9.784 -16.861 -6.207 1.00 97.69 177 TYR A O 1
ATOM 1437 N N . ASN A 1 178 ? -9.802 -18.112 -4.330 1.00 97.69 178 ASN A N 1
ATOM 1438 C CA . ASN A 1 178 ? -8.966 -19.216 -4.803 1.00 97.69 178 ASN A CA 1
ATOM 1439 C C . ASN A 1 178 ? -7.608 -18.730 -5.343 1.00 97.69 178 ASN A C 1
ATOM 1441 O O . ASN A 1 178 ? -7.243 -19.021 -6.481 1.00 97.69 178 ASN A O 1
ATOM 1445 N N . ILE A 1 179 ? -6.893 -17.938 -4.537 1.00 95.44 179 ILE A N 1
ATOM 1446 C CA . ILE A 1 179 ? -5.604 -17.340 -4.917 1.00 95.44 179 ILE A CA 1
ATOM 1447 C C . ILE A 1 179 ? -4.456 -17.830 -4.038 1.00 95.44 179 ILE A C 1
ATOM 1449 O O . ILE A 1 179 ? -4.627 -18.068 -2.837 1.00 95.44 179 ILE A O 1
ATOM 1453 N N . VAL A 1 180 ? -3.271 -17.916 -4.637 1.00 94.38 180 VAL A N 1
ATOM 1454 C CA . VAL A 1 180 ? -2.008 -18.277 -3.983 1.00 94.38 180 VAL A CA 1
ATOM 1455 C C . VAL A 1 180 ? -0.966 -17.160 -4.123 1.00 94.38 180 VAL A C 1
ATOM 1457 O O . VAL A 1 180 ? -1.172 -16.168 -4.818 1.00 94.38 180 VAL A O 1
ATOM 1460 N N . GLU A 1 181 ? 0.194 -17.302 -3.477 1.00 91.38 181 GLU A N 1
ATOM 1461 C CA . GLU A 1 181 ? 1.255 -16.278 -3.503 1.00 91.38 181 GLU A CA 1
ATOM 1462 C C . GLU A 1 181 ? 1.735 -15.916 -4.919 1.00 91.38 181 GLU A C 1
ATOM 1464 O O . GLU A 1 181 ? 2.065 -14.760 -5.194 1.00 91.38 181 GLU A O 1
ATOM 1469 N N . ALA A 1 182 ? 1.756 -16.886 -5.839 1.00 90.06 182 ALA A N 1
ATOM 1470 C CA . ALA A 1 182 ? 2.157 -16.661 -7.228 1.00 90.06 182 ALA A CA 1
ATOM 1471 C C . ALA A 1 182 ? 1.225 -15.675 -7.959 1.00 90.06 182 ALA A C 1
ATOM 1473 O O . ALA A 1 182 ? 1.657 -14.963 -8.868 1.00 90.06 182 ALA A O 1
ATOM 1474 N N . ASP A 1 183 ? -0.027 -15.574 -7.515 1.00 93.25 183 ASP A N 1
ATOM 1475 C CA . ASP A 1 183 ? -1.050 -14.721 -8.110 1.00 93.25 183 ASP A CA 1
ATOM 1476 C C . ASP A 1 183 ? -0.926 -13.253 -7.689 1.00 93.25 183 ASP A C 1
ATOM 1478 O O . ASP A 1 183 ? -1.555 -12.382 -8.290 1.00 93.25 183 ASP A O 1
ATOM 1482 N N . LEU A 1 184 ? -0.079 -12.935 -6.703 1.00 93.81 184 LEU A N 1
ATOM 1483 C CA . LEU A 1 184 ? 0.110 -11.571 -6.192 1.00 93.81 184 LEU A CA 1
ATOM 1484 C C . LEU A 1 184 ? 0.711 -10.608 -7.222 1.00 93.81 184 LEU A C 1
ATOM 1486 O O . LEU A 1 184 ? 0.736 -9.397 -7.014 1.00 93.81 184 LEU A O 1
ATOM 1490 N N . TRP A 1 185 ? 1.164 -11.109 -8.367 1.00 91.69 185 TRP A N 1
ATOM 1491 C CA . TRP A 1 185 ? 1.503 -10.279 -9.518 1.00 91.69 185 TRP A CA 1
ATOM 1492 C C . TRP A 1 185 ? 0.270 -9.703 -10.219 1.00 91.69 185 TRP A C 1
ATOM 1494 O O . TRP A 1 185 ? 0.373 -8.680 -10.893 1.00 91.69 185 TRP A O 1
ATOM 1504 N N . ASN A 1 186 ? -0.909 -10.291 -10.061 1.00 94.31 186 ASN A N 1
ATOM 1505 C CA . ASN A 1 186 ? -2.142 -9.704 -10.557 1.00 94.31 186 ASN A CA 1
ATOM 1506 C C . ASN A 1 186 ? -2.540 -8.501 -9.672 1.00 94.31 186 ASN A C 1
ATOM 1508 O O . ASN A 1 186 ? -2.680 -8.660 -8.459 1.00 94.31 186 ASN A O 1
ATOM 1512 N N . PRO A 1 187 ? -2.769 -7.299 -10.236 1.00 96.81 187 PRO A N 1
ATOM 1513 C CA . PRO A 1 187 ? -3.104 -6.118 -9.439 1.00 96.81 187 PRO A CA 1
ATOM 1514 C C . PRO A 1 187 ? -4.382 -6.256 -8.606 1.00 96.81 187 PRO A C 1
ATOM 1516 O O . PRO A 1 187 ? -4.430 -5.741 -7.491 1.00 96.81 187 PRO A O 1
ATOM 1519 N N . LYS A 1 188 ? -5.401 -6.967 -9.111 1.00 97.94 188 LYS A N 1
ATOM 1520 C CA . LYS A 1 188 ? -6.637 -7.234 -8.365 1.00 97.94 188 LYS A CA 1
ATOM 1521 C C . LYS A 1 188 ? -6.346 -8.103 -7.144 1.00 97.94 188 LYS A C 1
ATOM 1523 O O . LYS A 1 188 ? -6.764 -7.769 -6.039 1.00 97.94 188 LYS A O 1
ATOM 1528 N N . PHE A 1 189 ? -5.601 -9.190 -7.333 1.00 97.62 189 PHE A N 1
ATOM 1529 C CA . PHE A 1 189 ? -5.270 -10.125 -6.256 1.00 97.62 189 PHE A CA 1
ATOM 1530 C C . PHE A 1 189 ? -4.319 -9.516 -5.229 1.00 97.62 189 PHE A C 1
ATOM 1532 O O . PHE A 1 189 ? -4.525 -9.694 -4.030 1.00 97.62 189 PHE A O 1
ATOM 1539 N N . ALA A 1 190 ? -3.359 -8.703 -5.672 1.00 97.56 190 ALA A N 1
ATOM 1540 C CA . ALA A 1 190 ? -2.545 -7.892 -4.778 1.00 97.56 190 ALA A CA 1
ATOM 1541 C C . ALA A 1 190 ? -3.406 -6.951 -3.923 1.00 97.56 190 ALA A C 1
ATOM 1543 O O . ALA A 1 190 ? -3.170 -6.852 -2.721 1.00 97.56 190 ALA A O 1
ATOM 1544 N N . ALA A 1 191 ? -4.414 -6.291 -4.506 1.00 98.25 191 ALA A N 1
ATOM 1545 C CA . ALA A 1 191 ? -5.283 -5.367 -3.779 1.00 98.25 191 ALA A CA 1
ATOM 1546 C C . ALA A 1 191 ? -6.095 -6.076 -2.687 1.00 98.25 191 ALA A C 1
ATOM 1548 O O . ALA A 1 191 ? -6.001 -5.700 -1.518 1.00 98.25 191 ALA A O 1
ATOM 1549 N N . VAL A 1 192 ? -6.840 -7.130 -3.038 1.00 98.44 192 VAL A N 1
ATOM 1550 C CA . VAL A 1 192 ? -7.702 -7.841 -2.073 1.00 98.44 192 VAL A CA 1
ATOM 1551 C C . VAL A 1 192 ? -6.891 -8.555 -0.989 1.00 98.44 192 VAL A C 1
ATOM 1553 O O . VAL A 1 192 ? -7.273 -8.525 0.178 1.00 98.44 192 VAL A O 1
ATOM 1556 N N . SER A 1 193 ? -5.725 -9.110 -1.337 1.00 98.25 193 SER A N 1
ATOM 1557 C CA . SER A 1 193 ? -4.826 -9.745 -0.364 1.00 98.25 193 SER A CA 1
ATOM 1558 C C . SER A 1 193 ? -4.206 -8.725 0.585 1.00 98.25 193 SER A C 1
ATOM 1560 O O . SER A 1 193 ? -4.165 -8.953 1.791 1.00 98.25 193 SER A O 1
ATOM 1562 N N . THR A 1 194 ? -3.784 -7.565 0.065 1.00 98.38 194 THR A N 1
ATOM 1563 C CA . THR A 1 194 ? -3.276 -6.466 0.901 1.00 98.38 194 THR A CA 1
ATOM 1564 C C . THR A 1 194 ? -4.356 -5.976 1.861 1.00 98.38 194 THR A C 1
ATOM 1566 O O . THR A 1 194 ? -4.071 -5.738 3.032 1.00 98.38 194 THR A O 1
ATOM 1569 N N . MET A 1 195 ? -5.608 -5.884 1.406 1.00 98.31 195 MET A N 1
ATOM 1570 C CA . MET A 1 195 ? -6.730 -5.517 2.269 1.00 98.31 195 MET A CA 1
ATOM 1571 C C . MET A 1 195 ? -6.997 -6.542 3.366 1.00 98.31 195 MET A C 1
ATOM 1573 O O . MET A 1 195 ? -7.120 -6.151 4.525 1.00 98.31 195 MET A O 1
ATOM 1577 N N . GLY A 1 196 ? -7.046 -7.835 3.032 1.00 98.25 196 GLY A N 1
ATOM 1578 C CA . GLY A 1 196 ? -7.202 -8.891 4.035 1.00 98.25 196 GLY A CA 1
ATOM 1579 C C . GLY A 1 196 ? -6.099 -8.837 5.093 1.00 98.25 196 GLY A C 1
ATOM 1580 O O . GLY A 1 196 ? -6.393 -8.815 6.288 1.00 98.25 196 GLY A O 1
ATOM 1581 N N . PHE A 1 197 ? -4.843 -8.685 4.655 1.00 98.06 197 PHE A N 1
ATOM 1582 C CA . PHE A 1 197 ? -3.692 -8.562 5.548 1.00 98.06 197 PHE A CA 1
ATOM 1583 C C . PHE A 1 197 ? -3.842 -7.360 6.484 1.00 98.06 197 PHE A C 1
ATOM 1585 O O . PHE A 1 197 ? -3.671 -7.476 7.694 1.00 98.06 197 PHE A O 1
ATOM 1592 N N . LEU A 1 198 ? -4.188 -6.191 5.940 1.00 98.25 198 LEU A N 1
ATOM 1593 C CA . LEU A 1 198 ? -4.319 -4.964 6.721 1.00 98.25 198 LEU A CA 1
ATOM 1594 C C . LEU A 1 198 ? -5.461 -5.029 7.742 1.00 98.25 198 LEU A C 1
ATOM 1596 O O . LEU A 1 198 ? -5.326 -4.470 8.831 1.00 98.25 198 LEU A O 1
ATOM 1600 N N . ILE A 1 199 ? -6.564 -5.714 7.426 1.00 98.38 199 ILE A N 1
ATOM 1601 C CA . ILE A 1 199 ? -7.679 -5.913 8.363 1.00 98.38 199 ILE A CA 1
ATOM 1602 C C . ILE A 1 199 ? -7.239 -6.790 9.539 1.00 98.38 199 ILE A C 1
ATOM 1604 O O . ILE A 1 199 ? -7.524 -6.470 10.696 1.00 98.38 199 ILE A O 1
ATOM 1608 N N . GLU A 1 200 ? -6.527 -7.882 9.265 1.00 98.19 200 GLU A N 1
ATOM 1609 C CA . GLU A 1 200 ? -5.994 -8.773 10.300 1.00 98.19 200 GLU A CA 1
ATOM 1610 C C . GLU A 1 200 ? -4.939 -8.065 11.154 1.00 98.19 200 GLU A C 1
ATOM 1612 O O . GLU A 1 200 ? -5.030 -8.075 12.385 1.00 98.19 200 GLU A O 1
ATOM 1617 N N . ALA A 1 201 ? -4.025 -7.333 10.515 1.00 97.94 201 ALA A N 1
ATOM 1618 C CA . ALA A 1 201 ? -3.027 -6.520 11.194 1.00 97.94 201 ALA A CA 1
ATOM 1619 C C . ALA A 1 201 ? -3.673 -5.437 12.074 1.00 97.94 201 ALA A C 1
ATOM 1621 O O . ALA A 1 201 ? -3.217 -5.199 13.190 1.00 97.94 201 ALA A O 1
ATOM 1622 N N . LEU A 1 202 ? -4.763 -4.792 11.643 1.00 98.12 202 LEU A N 1
ATOM 1623 C CA . LEU A 1 202 ? -5.440 -3.784 12.467 1.00 98.12 202 LEU A CA 1
ATOM 1624 C C . LEU A 1 202 ? -6.054 -4.399 13.729 1.00 98.12 202 LEU A C 1
ATOM 1626 O O . LEU A 1 202 ? -5.989 -3.800 14.806 1.00 98.12 202 LEU A O 1
ATOM 1630 N N . ARG A 1 203 ? -6.616 -5.607 13.629 1.00 98.06 203 ARG A N 1
ATOM 1631 C CA . ARG A 1 203 ? -7.111 -6.343 14.802 1.00 98.06 203 ARG A CA 1
ATOM 1632 C C . ARG A 1 203 ? -5.983 -6.675 15.761 1.00 98.06 203 ARG A C 1
ATOM 1634 O O . ARG A 1 203 ? -6.118 -6.434 16.959 1.00 98.06 203 ARG A O 1
ATOM 1641 N N . GLU A 1 204 ? -4.868 -7.174 15.237 1.00 97.88 204 GLU A N 1
ATOM 1642 C CA . GLU A 1 204 ? -3.680 -7.456 16.037 1.00 97.88 204 GLU A CA 1
ATOM 1643 C C . GLU A 1 204 ? -3.157 -6.186 16.721 1.00 97.88 204 GLU A C 1
ATOM 1645 O O . GLU A 1 204 ? -2.881 -6.196 17.921 1.00 97.88 204 GLU A O 1
ATOM 1650 N N . LEU A 1 205 ? -3.083 -5.070 15.992 1.00 98.12 205 LEU A N 1
ATOM 1651 C CA . LEU A 1 205 ? -2.646 -3.778 16.512 1.00 98.12 205 LEU A CA 1
ATOM 1652 C C . LEU A 1 205 ? -3.517 -3.329 17.689 1.00 98.12 205 LEU A C 1
ATOM 1654 O O . LEU A 1 205 ? -2.991 -2.982 18.746 1.00 98.12 205 LEU A O 1
ATOM 1658 N N . LYS A 1 206 ? -4.845 -3.383 17.533 1.00 97.75 206 LYS A N 1
ATOM 1659 C CA . LYS A 1 206 ? -5.811 -3.050 18.592 1.00 97.75 206 LYS A CA 1
ATOM 1660 C C . LYS A 1 206 ? -5.664 -3.965 19.805 1.00 97.75 206 LYS A C 1
ATOM 1662 O O . LYS A 1 206 ? -5.654 -3.485 20.939 1.00 97.75 206 LYS A O 1
ATOM 1667 N N . GLN A 1 207 ? -5.506 -5.268 19.578 1.00 98.00 207 GLN A N 1
ATOM 1668 C CA . GLN A 1 207 ? -5.319 -6.238 20.653 1.00 98.00 207 GLN A CA 1
ATOM 1669 C C . GLN A 1 207 ? -4.018 -5.978 21.421 1.00 98.00 207 GLN A C 1
ATOM 1671 O O . G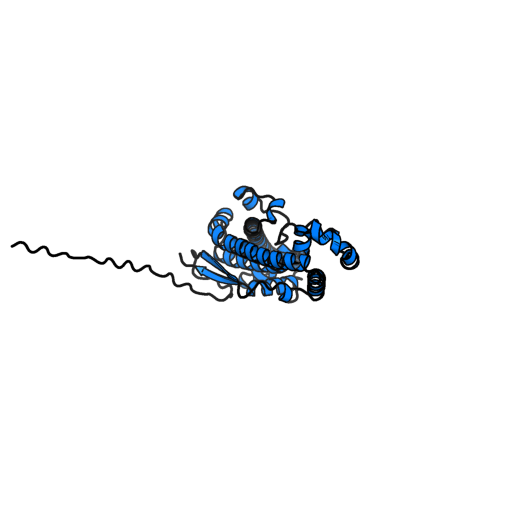LN A 1 207 ? -4.019 -5.968 22.652 1.00 98.00 207 GLN A O 1
ATOM 1676 N N . ARG A 1 208 ? -2.911 -5.714 20.717 1.00 97.12 208 ARG A N 1
ATOM 1677 C CA . ARG A 1 208 ? -1.626 -5.349 21.328 1.00 97.12 208 ARG A CA 1
ATOM 1678 C C . ARG A 1 208 ? -1.728 -4.042 22.097 1.00 97.12 208 ARG A C 1
ATOM 1680 O O . ARG A 1 208 ? -1.191 -3.966 23.200 1.00 97.12 208 ARG A O 1
ATOM 1687 N N . ALA A 1 209 ? -2.422 -3.048 21.546 1.00 97.44 209 ALA A N 1
ATOM 1688 C CA . ALA A 1 209 ? -2.617 -1.769 22.206 1.00 97.44 209 ALA A CA 1
ATOM 1689 C C . ALA A 1 209 ? -3.361 -1.926 23.534 1.00 97.44 209 ALA A C 1
ATOM 1691 O O . ALA A 1 209 ? -2.905 -1.404 24.550 1.00 97.44 209 ALA A O 1
ATOM 1692 N N . LYS A 1 210 ? -4.430 -2.731 23.545 1.00 97.38 210 LYS A N 1
ATOM 1693 C CA . LYS A 1 210 ? -5.170 -3.082 24.760 1.00 97.38 210 LYS A CA 1
ATOM 1694 C C . LYS A 1 210 ? -4.305 -3.862 25.755 1.00 97.38 210 LYS A C 1
ATOM 1696 O O . LYS A 1 210 ? -4.201 -3.465 26.907 1.00 97.38 210 LYS A O 1
ATOM 1701 N N . ASN A 1 211 ? -3.653 -4.939 25.316 1.00 97.19 211 ASN A N 1
ATOM 1702 C CA . ASN A 1 211 ? -2.906 -5.836 26.207 1.00 97.19 211 ASN A CA 1
ATOM 1703 C C . ASN A 1 211 ? -1.658 -5.188 26.828 1.00 97.19 211 ASN A C 1
ATOM 1705 O O . ASN A 1 211 ? -1.243 -5.591 27.908 1.00 97.19 211 ASN A O 1
ATOM 1709 N N . ASN A 1 212 ? -1.052 -4.205 26.154 1.00 96.12 212 ASN A N 1
ATOM 1710 C CA . ASN A 1 212 ? 0.195 -3.562 26.591 1.00 96.12 212 ASN A CA 1
ATOM 1711 C C . ASN A 1 212 ? -0.002 -2.095 27.029 1.00 96.12 212 ASN A C 1
ATOM 1713 O O . ASN A 1 212 ? 0.979 -1.368 27.229 1.00 96.12 212 ASN A O 1
ATOM 1717 N N . ASN A 1 213 ? -1.259 -1.649 27.170 1.00 95.69 213 ASN A N 1
ATOM 1718 C CA . ASN A 1 213 ? -1.637 -0.277 27.530 1.00 95.69 213 ASN A CA 1
ATOM 1719 C C . ASN A 1 213 ? -0.944 0.787 26.651 1.00 95.69 213 ASN A C 1
ATOM 1721 O O . ASN A 1 213 ? -0.343 1.739 27.153 1.00 95.69 213 ASN A O 1
ATOM 1725 N N . LEU A 1 214 ? -0.981 0.603 25.328 1.00 96.25 214 LEU A N 1
ATOM 1726 C CA . LEU A 1 214 ? -0.349 1.497 24.349 1.00 96.25 214 LEU A CA 1
ATOM 1727 C C . LEU A 1 214 ? -1.316 2.622 23.960 1.00 96.25 214 LEU A C 1
ATOM 1729 O O . LEU A 1 214 ? -1.927 2.596 22.895 1.00 96.25 214 LEU A O 1
ATOM 1733 N N . THR A 1 215 ? -1.463 3.620 24.831 1.00 95.50 215 THR A N 1
ATOM 1734 C CA . THR A 1 215 ? -2.422 4.731 24.659 1.00 95.50 215 THR A CA 1
ATOM 1735 C C . THR A 1 215 ? -2.152 5.613 23.435 1.00 95.50 215 THR A C 1
ATOM 1737 O O . THR A 1 215 ? -3.065 6.268 22.932 1.00 95.50 215 THR A O 1
ATOM 1740 N N . MET A 1 216 ? -0.921 5.604 22.913 1.00 95.31 216 MET A N 1
ATOM 1741 C CA . MET A 1 216 ? -0.564 6.296 21.671 1.00 95.31 216 MET A CA 1
ATOM 1742 C C . MET A 1 216 ? -1.204 5.669 20.424 1.00 95.31 216 MET A C 1
ATOM 1744 O O . MET A 1 216 ? -1.275 6.330 19.391 1.00 95.31 216 MET A O 1
ATOM 1748 N N . ILE A 1 217 ? -1.663 4.415 20.503 1.00 96.44 217 ILE A N 1
ATOM 1749 C CA . ILE A 1 217 ? -2.301 3.693 19.399 1.00 96.44 217 ILE A CA 1
ATOM 1750 C C . ILE A 1 217 ? -3.815 3.838 19.532 1.00 96.44 217 ILE A C 1
ATOM 1752 O O . ILE A 1 217 ? -4.457 3.191 20.358 1.00 96.44 217 ILE A O 1
ATOM 1756 N N . ASN A 1 218 ? -4.389 4.682 18.688 1.00 94.44 218 ASN A N 1
ATOM 1757 C CA . ASN A 1 218 ? -5.814 4.949 18.618 1.00 94.44 218 ASN A CA 1
ATOM 1758 C C . ASN A 1 218 ? -6.236 5.143 17.160 1.00 94.44 218 ASN A C 1
ATOM 1760 O O . ASN A 1 218 ? -5.439 5.053 16.228 1.00 94.44 218 ASN A O 1
ATOM 1764 N N . ASP A 1 219 ? -7.519 5.389 16.988 1.00 90.25 219 ASP A N 1
ATOM 1765 C CA . ASP A 1 219 ? -8.199 5.530 15.714 1.00 90.25 219 ASP A CA 1
ATOM 1766 C C . ASP A 1 219 ? -7.566 6.597 14.795 1.00 90.25 219 ASP A C 1
ATOM 1768 O O . ASP A 1 219 ? -7.379 6.365 13.600 1.00 90.25 219 ASP A O 1
ATOM 1772 N N . LYS A 1 220 ? -7.083 7.701 15.372 1.00 90.12 220 LYS A N 1
ATOM 1773 C CA . LYS A 1 220 ? -6.368 8.771 14.660 1.00 90.12 220 LYS A CA 1
ATOM 1774 C C . LYS A 1 220 ? -4.924 8.417 14.299 1.00 90.12 220 LYS A C 1
ATOM 1776 O O . LYS A 1 220 ? -4.366 9.035 13.396 1.00 90.12 220 LYS A O 1
ATOM 1781 N N . THR A 1 221 ? -4.311 7.453 14.986 1.00 94.88 221 THR A N 1
ATOM 1782 C CA . THR A 1 221 ? -2.892 7.092 14.818 1.00 94.88 221 THR A CA 1
ATOM 1783 C C . THR A 1 221 ? -2.681 5.716 14.186 1.00 94.88 221 THR A C 1
ATOM 1785 O O . THR A 1 221 ? -1.542 5.284 14.011 1.00 94.88 221 THR A O 1
ATOM 1788 N N . TYR A 1 222 ? -3.737 5.014 13.763 1.00 95.69 222 TYR A N 1
ATOM 1789 C CA . TYR A 1 222 ? -3.589 3.717 13.090 1.00 95.69 222 TYR A CA 1
ATOM 1790 C C . TYR A 1 222 ? -2.698 3.787 11.844 1.00 95.69 222 TYR A C 1
ATOM 1792 O O . TYR A 1 222 ? -1.872 2.899 11.653 1.00 95.69 222 TYR A O 1
ATOM 1800 N N . VAL A 1 223 ? -2.773 4.861 11.049 1.00 95.19 223 VAL A N 1
ATOM 1801 C CA . VAL A 1 223 ? -1.891 5.072 9.878 1.00 95.19 223 VAL A CA 1
ATOM 1802 C C . VAL A 1 223 ? -0.407 5.085 10.264 1.00 95.19 223 VAL A C 1
ATOM 1804 O O . VAL A 1 223 ? 0.446 4.715 9.459 1.00 95.19 223 VAL A O 1
ATOM 1807 N N . ASP A 1 224 ? -0.093 5.499 11.489 1.00 96.44 224 ASP A N 1
ATOM 1808 C CA . ASP A 1 224 ? 1.276 5.677 11.972 1.00 96.44 224 ASP A CA 1
ATOM 1809 C C . ASP A 1 224 ? 1.880 4.361 12.445 1.00 96.44 224 ASP A C 1
ATOM 1811 O O . ASP A 1 224 ? 3.042 4.057 12.164 1.00 96.44 224 ASP A O 1
ATOM 1815 N N . TYR A 1 225 ? 1.073 3.570 13.149 1.00 97.88 225 TYR A N 1
ATOM 1816 C CA . TYR A 1 225 ? 1.542 2.386 13.859 1.00 97.88 225 TYR A CA 1
ATOM 1817 C C . TYR A 1 225 ? 1.245 1.076 13.130 1.00 97.88 225 TYR A C 1
ATOM 1819 O O . TYR A 1 225 ? 2.032 0.139 13.252 1.00 97.88 225 TYR A O 1
ATOM 1827 N N . LEU A 1 226 ? 0.183 0.995 12.322 1.00 97.50 226 LEU A N 1
ATOM 1828 C CA . LEU A 1 226 ? -0.136 -0.212 11.551 1.00 97.50 226 LEU A CA 1
ATOM 1829 C C . LEU A 1 226 ? 1.005 -0.672 10.624 1.00 97.50 226 LEU A C 1
ATOM 1831 O O . LEU A 1 226 ? 1.267 -1.878 10.586 1.00 97.50 226 LEU A O 1
ATOM 1835 N N . PRO A 1 227 ? 1.756 0.221 9.943 1.00 96.94 227 PRO A N 1
ATOM 1836 C CA . PRO A 1 227 ? 2.876 -0.199 9.103 1.00 96.94 227 PRO A CA 1
ATOM 1837 C C . PRO A 1 227 ? 3.954 -0.985 9.858 1.00 96.94 227 PRO A C 1
ATOM 1839 O O . PRO A 1 227 ? 4.640 -1.802 9.253 1.00 96.94 227 PRO A O 1
ATOM 1842 N N . TYR A 1 228 ? 4.089 -0.808 11.177 1.00 97.38 228 TYR A N 1
ATOM 1843 C CA . TYR A 1 228 ? 5.037 -1.599 11.962 1.00 97.38 228 TYR A CA 1
ATOM 1844 C C . TYR A 1 228 ? 4.675 -3.081 12.003 1.00 97.38 228 TYR A C 1
ATOM 1846 O O . TYR A 1 228 ? 5.574 -3.895 12.156 1.00 97.38 228 TYR A O 1
ATOM 1854 N N . LEU A 1 229 ? 3.410 -3.467 11.844 1.00 96.94 229 LEU A N 1
ATOM 1855 C CA . LEU A 1 229 ? 3.076 -4.881 11.662 1.00 96.94 229 LEU A CA 1
ATOM 1856 C C . LEU A 1 229 ? 3.423 -5.341 10.243 1.00 96.94 229 LEU A C 1
ATOM 1858 O O . LEU A 1 229 ? 3.986 -6.417 10.071 1.00 96.94 229 LEU A O 1
ATOM 1862 N N . TYR A 1 230 ? 3.201 -4.475 9.253 1.00 95.00 230 TYR A N 1
ATOM 1863 C CA . TYR A 1 230 ? 3.487 -4.744 7.845 1.00 95.00 230 TYR A CA 1
ATOM 1864 C C . TYR A 1 230 ? 4.955 -5.110 7.578 1.00 95.00 230 TYR A C 1
ATOM 1866 O O . TYR A 1 230 ? 5.245 -6.155 7.005 1.00 95.00 230 TYR A O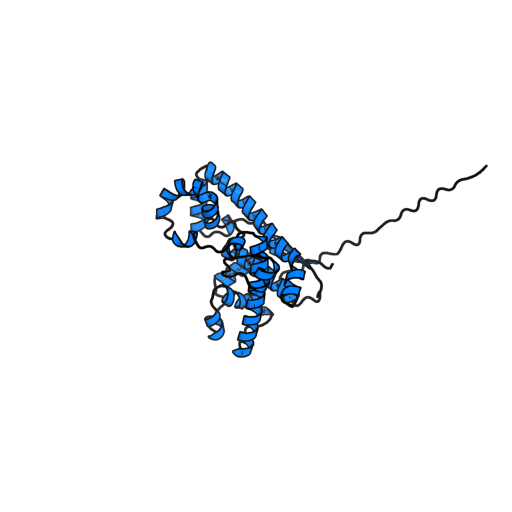 1
ATOM 1874 N N . PHE A 1 231 ? 5.900 -4.280 8.032 1.00 93.50 231 PHE A N 1
ATOM 1875 C CA . PHE A 1 231 ? 7.333 -4.508 7.798 1.00 93.50 231 PHE A CA 1
ATOM 1876 C C . PHE A 1 231 ? 8.028 -5.317 8.914 1.00 93.50 231 PHE A C 1
ATOM 1878 O O . PHE A 1 231 ? 9.256 -5.334 8.989 1.00 93.50 231 PHE A O 1
ATOM 1885 N N . GLY A 1 232 ? 7.274 -5.978 9.804 1.00 93.50 232 GLY A N 1
ATOM 1886 C CA . GLY A 1 232 ? 7.835 -6.841 10.859 1.00 93.50 232 GLY A CA 1
ATOM 1887 C C . GLY A 1 232 ? 8.434 -6.105 12.070 1.00 93.50 232 GLY A C 1
ATOM 1888 O O . GLY A 1 232 ? 9.235 -6.654 12.819 1.00 93.50 232 GLY A O 1
ATOM 1889 N N . GLY A 1 233 ? 8.048 -4.853 12.297 1.00 95.06 233 GLY A N 1
ATOM 1890 C CA . GLY A 1 233 ? 8.424 -4.015 13.438 1.00 95.06 233 GLY A CA 1
ATOM 1891 C C . GLY A 1 233 ? 7.565 -4.173 14.702 1.00 95.06 233 GLY A C 1
ATOM 1892 O O . GLY A 1 233 ? 7.594 -3.273 15.543 1.00 95.06 233 GLY A O 1
ATOM 1893 N N . ALA A 1 234 ? 6.820 -5.271 14.877 1.00 95.50 234 ALA A N 1
ATOM 1894 C CA . ALA A 1 234 ? 5.900 -5.470 16.007 1.00 95.50 234 ALA A CA 1
ATOM 1895 C C . ALA A 1 234 ? 6.563 -5.300 17.390 1.00 95.50 234 ALA A C 1
ATOM 1897 O O . ALA A 1 234 ? 5.968 -4.726 18.301 1.00 95.50 234 ALA A O 1
ATOM 1898 N N . GLN A 1 235 ? 7.823 -5.724 17.539 1.00 96.25 235 GLN A N 1
ATOM 1899 C CA . GLN A 1 235 ? 8.579 -5.566 18.790 1.00 96.25 235 GLN A CA 1
ATOM 1900 C C . GLN A 1 235 ? 8.790 -4.098 19.178 1.00 96.25 235 GLN A C 1
ATOM 1902 O O . GLN A 1 235 ? 8.772 -3.761 20.357 1.00 96.25 235 GLN A O 1
ATOM 1907 N N . LYS A 1 236 ? 8.919 -3.193 18.199 1.00 96.75 236 LYS A N 1
ATOM 1908 C CA . LYS A 1 236 ? 9.044 -1.754 18.474 1.00 96.75 236 LYS A CA 1
ATOM 1909 C C . LYS A 1 236 ? 7.758 -1.174 19.066 1.00 96.75 236 LYS A C 1
ATOM 1911 O O . LYS A 1 236 ? 7.829 -0.244 19.863 1.00 96.75 236 LYS A O 1
ATOM 1916 N N . LEU A 1 237 ? 6.597 -1.728 18.703 1.00 96.00 237 LEU A N 1
ATOM 1917 C CA . LEU A 1 237 ? 5.313 -1.337 19.289 1.00 96.00 237 LEU A CA 1
ATOM 1918 C C . LEU A 1 237 ? 5.236 -1.774 20.754 1.00 96.00 237 LEU A C 1
ATOM 1920 O O . LEU A 1 237 ? 4.970 -0.951 21.624 1.00 96.00 237 LEU A O 1
ATOM 1924 N N . VAL A 1 238 ? 5.523 -3.052 21.025 1.00 94.50 238 VAL A N 1
ATOM 1925 C CA . VAL A 1 238 ? 5.472 -3.627 22.382 1.00 94.50 238 VAL A CA 1
ATOM 1926 C C . VAL A 1 238 ? 6.468 -2.931 23.312 1.00 94.50 238 VAL A C 1
ATOM 1928 O O . VAL A 1 238 ? 6.104 -2.533 24.415 1.00 94.50 238 VAL A O 1
ATOM 1931 N N . ASN A 1 239 ? 7.687 -2.681 22.831 1.00 96.19 239 ASN A N 1
ATOM 1932 C CA . ASN A 1 239 ? 8.746 -2.026 23.601 1.00 96.19 239 ASN A CA 1
ATOM 1933 C C . ASN A 1 239 ? 8.609 -0.496 23.661 1.00 96.19 239 ASN A C 1
ATOM 1935 O O . ASN A 1 239 ? 9.468 0.160 24.243 1.00 96.19 239 ASN A O 1
ATOM 1939 N N . ARG A 1 240 ? 7.563 0.090 23.056 1.00 96.25 240 ARG A N 1
ATOM 1940 C CA . ARG A 1 240 ? 7.316 1.546 23.024 1.00 96.25 240 ARG A CA 1
ATOM 1941 C C . ARG A 1 240 ? 8.461 2.361 22.401 1.00 96.25 240 ARG A C 1
ATOM 1943 O O . ARG A 1 240 ? 8.661 3.520 22.742 1.00 96.25 240 ARG A O 1
ATOM 1950 N N . THR A 1 241 ? 9.190 1.766 21.458 1.00 96.62 241 THR A N 1
ATOM 1951 C CA . THR A 1 241 ? 10.299 2.400 20.719 1.00 96.62 241 THR A CA 1
ATOM 1952 C C . THR A 1 241 ? 9.935 2.734 19.270 1.00 96.62 241 THR A C 1
ATOM 1954 O O . THR A 1 241 ? 10.792 3.104 18.467 1.00 96.62 241 THR A O 1
ATOM 1957 N N . ALA A 1 242 ? 8.664 2.581 18.893 1.00 97.06 242 ALA A N 1
ATOM 1958 C CA . ALA A 1 242 ? 8.167 2.977 17.584 1.00 97.06 242 ALA A CA 1
ATOM 1959 C C . ALA A 1 242 ? 8.092 4.510 17.456 1.00 97.06 242 ALA A C 1
ATOM 1961 O O . ALA A 1 242 ? 7.312 5.154 18.150 1.00 97.06 242 ALA A O 1
ATOM 1962 N N . THR A 1 243 ? 8.875 5.061 16.527 1.00 96.69 243 THR A N 1
ATOM 1963 C CA . THR A 1 243 ? 8.961 6.494 16.195 1.00 96.69 243 THR A CA 1
ATOM 1964 C C . THR A 1 243 ? 8.417 6.784 14.779 1.00 96.69 243 THR A C 1
ATOM 1966 O O . THR A 1 243 ? 9.189 6.959 13.826 1.00 96.69 243 THR A O 1
ATOM 1969 N N . PRO A 1 244 ? 7.086 6.749 14.566 1.00 95.88 244 PRO A N 1
ATOM 1970 C CA . PRO A 1 244 ? 6.486 6.862 13.230 1.00 95.88 244 PRO A CA 1
ATOM 1971 C C . PRO A 1 244 ? 6.829 8.169 12.496 1.00 95.88 244 PRO A C 1
ATOM 1973 O O . PRO A 1 244 ? 6.923 8.185 11.270 1.00 95.88 244 PRO A O 1
ATOM 1976 N N . GLU A 1 245 ? 7.059 9.258 13.224 1.00 94.31 245 GLU A N 1
ATOM 1977 C CA . GLU A 1 245 ? 7.413 10.581 12.704 1.00 94.31 245 GLU A CA 1
ATOM 1978 C C . GLU A 1 245 ? 8.816 10.647 12.082 1.00 94.31 245 GLU A C 1
ATOM 1980 O O . GLU A 1 245 ? 9.056 11.436 11.163 1.00 94.31 245 GLU A O 1
ATOM 1985 N N . THR A 1 246 ? 9.734 9.788 12.533 1.00 96.06 246 THR A N 1
ATOM 1986 C CA . THR A 1 246 ? 11.095 9.671 11.984 1.00 96.06 246 THR A CA 1
ATOM 1987 C C . THR A 1 246 ? 11.263 8.461 11.066 1.00 96.06 246 THR A C 1
ATOM 1989 O O . THR A 1 246 ? 12.218 8.402 10.289 1.00 96.06 246 THR A O 1
ATOM 1992 N N . ASN A 1 247 ? 10.321 7.515 11.084 1.00 97.19 247 ASN A N 1
ATOM 1993 C CA . ASN A 1 247 ? 10.382 6.307 10.274 1.00 97.19 247 ASN A CA 1
ATOM 1994 C C . ASN A 1 247 ? 10.201 6.607 8.772 1.00 97.19 247 ASN A C 1
ATOM 1996 O O . ASN A 1 247 ? 9.129 7.006 8.316 1.00 97.19 247 ASN A O 1
ATOM 2000 N N . ILE A 1 248 ? 11.251 6.360 7.980 1.00 95.31 248 ILE A N 1
ATOM 2001 C CA . ILE A 1 248 ? 11.277 6.630 6.532 1.00 95.31 248 ILE A CA 1
ATOM 2002 C C . ILE A 1 248 ? 10.175 5.866 5.785 1.00 95.31 248 ILE A C 1
ATOM 2004 O O . ILE A 1 248 ? 9.556 6.432 4.885 1.00 95.31 248 ILE A O 1
ATOM 2008 N N . TYR A 1 249 ? 9.889 4.619 6.172 1.00 95.88 249 TYR A N 1
ATOM 2009 C CA . TYR A 1 249 ? 8.832 3.822 5.550 1.00 95.88 249 TYR A CA 1
ATOM 2010 C C . TYR A 1 249 ? 7.467 4.488 5.740 1.00 95.88 249 TYR A C 1
ATOM 2012 O O . TYR A 1 249 ? 6.760 4.741 4.767 1.00 95.88 249 TYR A O 1
ATOM 2020 N N . VAL A 1 250 ? 7.124 4.840 6.985 1.00 96.56 250 VAL A N 1
ATOM 2021 C CA . VAL A 1 250 ? 5.842 5.485 7.324 1.00 96.56 250 VAL A CA 1
ATOM 2022 C C . VAL A 1 250 ? 5.710 6.831 6.609 1.00 96.56 250 VAL A C 1
ATOM 2024 O O . VAL A 1 250 ? 4.672 7.123 6.013 1.00 96.56 250 VAL A O 1
ATOM 2027 N N . LYS A 1 251 ? 6.778 7.639 6.597 1.00 95.94 251 LYS A N 1
ATOM 2028 C CA . LYS A 1 251 ? 6.805 8.933 5.896 1.00 95.94 251 LYS A CA 1
ATOM 2029 C C . LYS A 1 251 ? 6.566 8.782 4.397 1.00 95.94 251 LYS A C 1
ATOM 2031 O O . LYS A 1 251 ? 5.755 9.519 3.833 1.00 95.94 251 LYS A O 1
ATOM 2036 N N . ASN A 1 252 ? 7.245 7.837 3.752 1.00 94.31 252 ASN A N 1
ATOM 2037 C CA . ASN A 1 252 ? 7.094 7.610 2.320 1.00 94.31 252 ASN A CA 1
ATOM 2038 C C . ASN A 1 252 ? 5.718 7.033 1.985 1.00 94.31 252 ASN A C 1
ATOM 2040 O O . ASN A 1 252 ? 5.069 7.530 1.071 1.00 94.31 252 ASN A O 1
ATOM 2044 N N . MET A 1 253 ? 5.228 6.064 2.759 1.00 95.62 253 MET A N 1
ATOM 2045 C CA . MET A 1 253 ? 3.878 5.522 2.609 1.00 95.62 253 MET A CA 1
ATOM 2046 C C . MET A 1 253 ? 2.834 6.647 2.646 1.00 95.62 253 MET A C 1
ATOM 2048 O O . MET A 1 253 ? 2.043 6.782 1.715 1.00 95.62 253 MET A O 1
ATOM 2052 N N . LYS A 1 254 ? 2.891 7.534 3.649 1.00 94.38 254 LYS A N 1
ATOM 2053 C CA . LYS A 1 254 ? 2.014 8.714 3.735 1.00 94.38 254 LYS A CA 1
ATOM 2054 C C . LYS A 1 254 ? 2.191 9.685 2.566 1.00 94.38 254 LYS A C 1
ATOM 2056 O O . LYS A 1 254 ? 1.213 10.275 2.112 1.00 94.38 254 LYS A O 1
ATOM 2061 N N . LYS A 1 255 ? 3.418 9.877 2.067 1.00 93.31 255 LYS A N 1
ATOM 2062 C CA . LYS A 1 255 ? 3.668 10.668 0.849 1.00 93.31 255 LYS A CA 1
ATOM 2063 C C . LYS A 1 255 ? 2.910 10.067 -0.341 1.00 93.31 255 LYS A C 1
ATOM 2065 O O . LYS A 1 255 ? 2.284 10.817 -1.081 1.00 93.31 255 LYS A O 1
ATOM 2070 N N . PHE A 1 256 ? 2.926 8.745 -0.504 1.00 93.25 256 PHE A N 1
ATOM 2071 C CA . PHE A 1 256 ? 2.209 8.061 -1.584 1.00 93.25 256 PHE A CA 1
ATOM 2072 C C . PHE A 1 256 ? 0.695 8.063 -1.404 1.00 93.25 256 PHE A C 1
ATOM 2074 O O . PHE A 1 256 ? -0.016 8.245 -2.386 1.00 93.25 256 PHE A O 1
ATOM 2081 N N . MET A 1 257 ? 0.195 7.965 -0.171 1.00 92.81 257 MET A N 1
ATOM 2082 C CA . MET A 1 257 ? -1.234 8.135 0.117 1.00 92.81 257 MET A CA 1
ATOM 2083 C C . MET A 1 257 ? -1.759 9.463 -0.448 1.00 92.81 257 MET A C 1
ATOM 2085 O O . MET A 1 257 ? -2.809 9.495 -1.081 1.00 92.81 257 MET A O 1
ATOM 2089 N N . LYS A 1 258 ? -0.995 10.554 -0.314 1.00 91.19 258 LYS A N 1
ATOM 2090 C CA . LYS A 1 258 ? -1.381 11.880 -0.831 1.00 91.19 258 LYS A CA 1
ATOM 2091 C C . LYS A 1 258 ? -1.462 11.971 -2.360 1.00 91.19 258 LYS A C 1
ATOM 2093 O O . LYS A 1 258 ? -1.994 12.955 -2.862 1.00 91.19 258 LYS A O 1
ATOM 2098 N N . LYS A 1 259 ? -0.953 10.981 -3.101 1.00 89.88 259 LYS A N 1
ATOM 2099 C CA . LYS A 1 259 ? -1.063 10.925 -4.568 1.00 89.88 259 LYS A CA 1
ATOM 2100 C C . LYS A 1 259 ? -2.402 10.383 -5.055 1.00 89.88 259 LYS A C 1
ATOM 2102 O O . LYS A 1 259 ? -2.609 10.288 -6.258 1.00 89.88 259 LYS A O 1
ATOM 2107 N N . VAL A 1 260 ? -3.299 10.010 -4.146 1.00 86.62 260 VAL A N 1
ATOM 2108 C CA . VAL A 1 260 ? -4.622 9.491 -4.486 1.00 86.62 260 VAL A CA 1
ATOM 2109 C C . VAL A 1 260 ? -5.663 10.225 -3.662 1.00 86.62 260 VAL A C 1
ATOM 2111 O O . VAL A 1 260 ? -5.569 10.286 -2.436 1.00 86.62 260 VAL A O 1
ATOM 2114 N N . SER A 1 261 ? -6.656 10.788 -4.340 1.00 84.62 261 SER A N 1
ATOM 2115 C CA . SER A 1 261 ? -7.850 11.312 -3.706 1.00 84.62 261 SER A CA 1
ATOM 2116 C C . SER A 1 261 ? -8.813 10.162 -3.451 1.00 84.62 261 SER A C 1
ATOM 2118 O O . SER A 1 261 ? -9.018 9.276 -4.286 1.00 84.62 261 SER A O 1
ATOM 2120 N N . VAL A 1 262 ? -9.382 10.171 -2.253 1.00 81.44 262 VAL A N 1
ATOM 2121 C CA . VAL A 1 262 ? -10.375 9.202 -1.810 1.00 81.44 262 VAL A CA 1
ATOM 2122 C C . VAL A 1 262 ? -11.674 9.967 -1.640 1.00 81.44 262 VAL A C 1
ATOM 2124 O O . VAL A 1 262 ? -11.699 11.011 -0.995 1.00 81.44 262 VAL A O 1
ATOM 2127 N N . SER A 1 263 ? -12.742 9.480 -2.255 1.00 81.12 263 SER A N 1
ATOM 2128 C CA . SER A 1 263 ? -14.072 10.071 -2.134 1.00 81.12 263 SER A CA 1
ATOM 2129 C C . SER A 1 263 ? -15.078 9.001 -1.752 1.00 81.12 263 SER A C 1
ATOM 2131 O O . SER A 1 263 ? -14.998 7.861 -2.217 1.00 81.12 263 SER A O 1
ATOM 2133 N N . GLU A 1 264 ? -16.010 9.370 -0.885 1.00 72.62 264 GLU A N 1
ATOM 2134 C CA . GLU A 1 264 ? -17.152 8.531 -0.560 1.00 72.62 264 GLU A CA 1
ATOM 2135 C C . GLU A 1 264 ? -18.232 8.723 -1.623 1.00 72.62 264 GLU A C 1
ATOM 2137 O O . GLU A 1 264 ? -18.561 9.845 -2.010 1.00 72.62 264 GLU A O 1
ATOM 2142 N N . VAL A 1 265 ? -18.770 7.612 -2.116 1.00 74.00 265 VAL A N 1
ATOM 2143 C CA . VAL A 1 265 ? -19.873 7.610 -3.073 1.00 74.00 265 VAL A CA 1
ATOM 2144 C C . VAL A 1 265 ? -21.106 7.119 -2.334 1.00 74.00 265 VAL A C 1
ATOM 2146 O O . VAL A 1 265 ? -21.197 5.936 -2.001 1.00 74.00 265 VAL A O 1
ATOM 2149 N N . VAL A 1 266 ? -22.033 8.035 -2.057 1.00 69.81 266 VAL A N 1
ATOM 2150 C CA . VAL A 1 266 ? -23.373 7.677 -1.581 1.00 69.81 266 VAL A CA 1
ATOM 2151 C C . VAL A 1 266 ? -24.052 6.914 -2.718 1.00 69.81 266 VAL A C 1
ATOM 2153 O O . VAL A 1 266 ? -24.117 7.425 -3.839 1.00 69.81 266 VAL A O 1
ATOM 2156 N N . LYS A 1 267 ? -24.447 5.670 -2.446 1.00 62.28 267 LYS A N 1
ATOM 2157 C CA . LYS A 1 267 ? -25.222 4.847 -3.379 1.00 62.28 267 LYS A CA 1
ATOM 2158 C C . LYS A 1 267 ? -26.679 5.287 -3.384 1.00 62.28 267 LYS A C 1
ATOM 2160 O O . LYS A 1 267 ? -27.176 5.631 -2.288 1.00 62.28 267 LYS A O 1
#

Sequence (267 aa):
MKKLIFITIFLLVQAASAQQKIVPWTWQKSDCQTCGVKFQLVGDINANQDMDKKEKFIRFMMSLEPSSKMALDAYDLDATARTMTFLYALSSEKETILKIYNSDPQEYNLLAHIAVGILGQESRFFAHWRYFIKRNSQLAIKEIKEFKALIKDKDAIANSKGPTQIKDVPDRISQHYNIVEADLWNPKFAAVSTMGFLIEALRELKQRAKNNNLTMINDKTYVDYLPYLYFGGAQKLVNRTATPETNIYVKNMKKFMKKVSVSEVVK